Protein AF-A0A453B9U4-F1 (afdb_monomer_lite)

InterPro domains:
  IPR023222 PsbQ-like domain superfamily [G3DSA:1.20.120.290] (1-77)
  IPR044259 Peptidyl-prolyl cis-trans isomerase CYP37-like [PTHR47318] (1-199)

Foldseek 3Di:
DLVVLVVVLVCLVVCVVVLLVLFDPVCSVVLVVLSCCQPPNQLHSVVLNVCVVVVVVVSNVVSPVVSVVSVVVSVQRNDPFAPDDDDPVCPPAFWDRGKDKWKKKKAWPVQFFDADPVGDDTHRIDIDIDIQGRNQPGRVSRQVVVCLVVFQQAFWWWWDDPVDIDTDRPVPPDTDQAFDWGDDPPDRGTDGHHGDDDDPDDDDTPDTTMGIGTDD

Radius of gyration: 21.54 Å; chains: 1; bounding box: 46×43×53 Å

Secondary structure (DSSP, 8-state):
-HHHHHHHHHHHHHTHHHHHHTS-GGGHHHHHHHHHHHHHSTTSHHHHHHHHHHT-HHHHHHHHHHHHHHHHHHHHHH--S-SSPPPGGGTTS---SSEEEEEEEEEETTSPPB--TT----BSEEEEEEEEETTT-HHHHHHHHHHHHTTSSTTPEEEEETTEEEEE-TT--------EEE--TT-SS-EEESPP---------B---EEEEE--

pLDDT: mean 85.19, std 15.73, range [31.95, 97.69]

Organism: Aegilops tauschii subsp. strangulata (NCBI:txid200361)

Structure (mmCIF, N/CA/C/O backbone):
data_AF-A0A453B9U4-F1
#
_entry.id   AF-A0A453B9U4-F1
#
loop_
_atom_site.group_PDB
_atom_site.id
_atom_site.type_symbol
_atom_site.label_atom_id
_atom_site.label_alt_id
_atom_site.label_comp_id
_atom_site.label_asym_id
_atom_site.label_entity_id
_atom_site.label_seq_id
_atom_site.pdbx_PDB_ins_code
_atom_site.Cartn_x
_atom_site.Cartn_y
_atom_site.Cartn_z
_atom_site.occupancy
_atom_site.B_iso_or_equiv
_atom_site.auth_seq_id
_atom_site.auth_comp_id
_atom_site.auth_asym_id
_atom_site.auth_atom_id
_atom_site.pdbx_PDB_model_num
ATOM 1 N N . MET A 1 1 ? -18.626 12.838 15.899 1.00 87.12 1 MET A N 1
ATOM 2 C CA . MET A 1 1 ? -17.332 12.172 16.145 1.00 87.12 1 MET A CA 1
ATOM 3 C C . MET A 1 1 ? -17.344 11.244 17.355 1.00 87.12 1 MET A C 1
ATOM 5 O O . MET A 1 1 ? -17.165 10.059 17.143 1.00 87.12 1 MET A O 1
ATOM 9 N N . GLU A 1 2 ? -17.563 11.693 18.605 1.00 94.12 2 GLU A N 1
ATOM 10 C CA . GLU A 1 2 ? -17.512 10.766 19.767 1.00 94.12 2 GLU A CA 1
ATOM 11 C C . GLU A 1 2 ? -18.467 9.567 19.627 1.00 94.12 2 GLU A C 1
ATOM 13 O O . GLU A 1 2 ? -18.077 8.426 19.866 1.00 94.12 2 GLU A O 1
ATOM 18 N N . GLY A 1 3 ? -19.710 9.825 19.203 1.00 97.00 3 GLY A N 1
ATOM 19 C CA . GLY A 1 3 ? -20.693 8.772 18.933 1.00 97.00 3 GLY A CA 1
ATOM 20 C C . GLY A 1 3 ? -20.244 7.806 17.834 1.00 97.00 3 GLY A C 1
ATOM 21 O O . GLY A 1 3 ? -20.424 6.600 17.979 1.00 97.00 3 GLY A O 1
ATOM 22 N N . ASP A 1 4 ? -19.595 8.318 16.787 1.00 96.31 4 ASP A N 1
ATOM 23 C CA . ASP A 1 4 ? -19.094 7.518 15.664 1.00 96.31 4 ASP A CA 1
ATOM 24 C C . ASP A 1 4 ? -17.964 6.587 16.113 1.00 96.31 4 ASP A C 1
ATOM 26 O O . ASP A 1 4 ? -17.988 5.400 15.804 1.00 96.31 4 ASP A O 1
ATOM 30 N N . VAL A 1 5 ? -17.024 7.091 16.921 1.00 96.19 5 VAL A N 1
ATOM 31 C CA . VAL A 1 5 ? -15.918 6.286 17.465 1.00 96.19 5 VAL A CA 1
ATOM 32 C C . VAL A 1 5 ? -16.439 5.210 18.421 1.00 96.19 5 VAL A C 1
ATOM 34 O O . VAL A 1 5 ? -16.002 4.064 18.346 1.00 96.19 5 VAL A O 1
ATOM 37 N N . LYS A 1 6 ? -17.416 5.530 19.285 1.00 97.19 6 LYS A N 1
ATOM 38 C CA . LYS A 1 6 ? -18.058 4.525 20.156 1.00 97.19 6 LYS A CA 1
ATOM 39 C C . LYS A 1 6 ? -18.745 3.431 19.344 1.00 97.19 6 LYS A C 1
ATOM 41 O O . LYS A 1 6 ? -18.593 2.255 19.662 1.00 97.19 6 LYS A O 1
ATOM 46 N N . LYS A 1 7 ? -19.463 3.815 18.287 1.00 97.69 7 LYS A N 1
ATOM 47 C CA . LYS A 1 7 ? -20.131 2.874 17.387 1.00 97.69 7 LYS A CA 1
ATOM 48 C C . LYS A 1 7 ? -19.123 1.996 16.644 1.00 97.69 7 LYS A C 1
ATOM 50 O O . LYS A 1 7 ? -19.310 0.786 16.597 1.00 97.69 7 LYS A O 1
ATOM 55 N N . ALA A 1 8 ? -18.046 2.576 16.115 1.00 95.88 8 ALA A N 1
ATOM 56 C CA . ALA A 1 8 ? -16.973 1.829 15.461 1.00 95.88 8 ALA A CA 1
ATOM 57 C C . ALA A 1 8 ? -16.324 0.816 16.417 1.00 95.88 8 ALA A C 1
ATOM 59 O O . ALA A 1 8 ? -16.140 -0.341 16.054 1.00 95.88 8 ALA A O 1
ATOM 60 N N . MET A 1 9 ? -16.053 1.222 17.662 1.00 95.38 9 MET A N 1
ATOM 61 C CA . MET A 1 9 ? -15.467 0.352 18.685 1.00 95.38 9 MET A CA 1
ATOM 62 C C . MET A 1 9 ? -16.399 -0.803 19.068 1.00 95.38 9 MET A C 1
ATOM 64 O O . MET A 1 9 ? -15.941 -1.936 19.214 1.00 95.38 9 MET A O 1
ATOM 68 N N . GLN A 1 10 ? -17.702 -0.537 19.189 1.00 96.75 10 GLN A N 1
ATOM 69 C CA . GLN A 1 10 ? -18.709 -1.574 19.409 1.00 96.75 10 GLN A CA 1
ATOM 70 C C . GLN A 1 10 ? -18.733 -2.577 18.247 1.00 96.75 10 GLN A C 1
ATOM 72 O O . GLN A 1 10 ? -18.584 -3.771 18.484 1.00 96.75 10 GLN A O 1
ATOM 77 N N . ILE A 1 11 ? -18.837 -2.095 17.001 1.00 96.12 11 ILE A N 1
ATOM 78 C CA . ILE A 1 11 ? -18.856 -2.950 15.803 1.00 96.12 11 ILE A CA 1
ATOM 79 C C . ILE A 1 11 ? -17.592 -3.811 15.732 1.00 96.12 11 ILE A C 1
ATOM 81 O O . ILE A 1 11 ? -17.698 -5.020 15.543 1.00 96.12 11 ILE A O 1
ATOM 85 N N . ALA A 1 12 ? -16.411 -3.213 15.915 1.00 93.44 12 ALA A N 1
ATOM 86 C CA . ALA A 1 12 ? -15.144 -3.939 15.880 1.00 93.44 12 ALA A CA 1
ATOM 87 C C . ALA A 1 12 ? -15.100 -5.044 16.948 1.00 93.44 12 ALA A C 1
ATOM 89 O O . ALA A 1 12 ? -14.728 -6.175 16.647 1.00 93.44 12 ALA A O 1
ATOM 90 N N . THR A 1 13 ? -15.561 -4.745 18.167 1.00 93.94 13 THR A N 1
ATOM 91 C CA . THR A 1 13 ? -15.591 -5.710 19.278 1.00 93.94 13 THR A CA 1
ATOM 92 C C . THR A 1 13 ? -16.553 -6.867 19.014 1.00 93.94 13 THR A C 1
ATOM 94 O O . THR A 1 13 ? -16.189 -8.023 19.217 1.00 93.94 13 THR A O 1
AT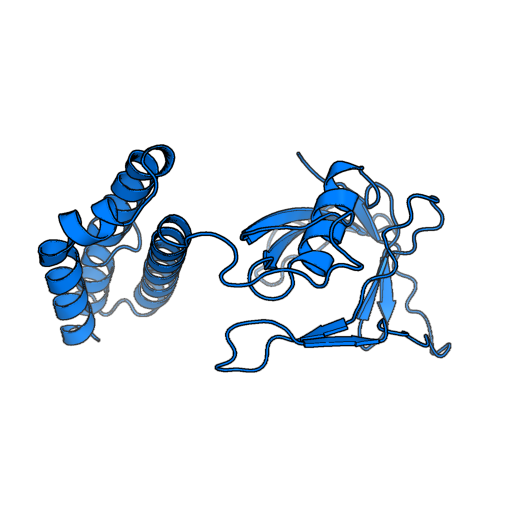OM 97 N N . GLU A 1 14 ? -17.764 -6.573 18.539 1.00 96.00 14 GLU A N 1
ATOM 98 C CA . GLU A 1 14 ? -18.802 -7.577 18.266 1.00 96.00 14 GLU A CA 1
ATOM 99 C C . GLU A 1 14 ? -18.458 -8.477 17.069 1.00 96.00 14 GLU A C 1
ATOM 101 O O . GLU A 1 14 ? -18.892 -9.624 17.024 1.00 96.00 14 GLU A O 1
ATOM 106 N N . ASN A 1 15 ? -17.667 -7.984 16.109 1.00 94.00 15 ASN A N 1
ATOM 107 C CA . ASN A 1 15 ? -17.396 -8.679 14.845 1.00 94.00 15 ASN A CA 1
ATOM 108 C C . ASN A 1 15 ? -15.970 -9.236 14.726 1.00 94.00 15 ASN A C 1
ATOM 110 O O . ASN A 1 15 ? -15.599 -9.706 13.650 1.00 94.00 15 ASN A O 1
ATOM 114 N N . LYS A 1 16 ? -15.175 -9.232 15.805 1.00 92.88 16 LYS A N 1
ATOM 115 C CA . LYS A 1 16 ? -13.774 -9.692 15.797 1.00 92.88 16 LYS A CA 1
ATOM 116 C C . LYS A 1 16 ? -13.591 -11.037 15.096 1.00 92.88 16 LYS A C 1
ATOM 118 O O . LYS A 1 16 ? -12.738 -11.182 14.224 1.00 92.88 16 LYS A O 1
ATOM 123 N N . GLU A 1 17 ? -14.387 -12.026 15.489 1.00 92.88 17 GLU A N 1
ATOM 124 C CA . GLU A 1 17 ? -14.275 -13.390 14.971 1.00 92.88 17 GLU A CA 1
ATOM 125 C C . GLU A 1 17 ? -14.591 -13.448 13.474 1.00 92.88 17 GLU A C 1
ATOM 127 O O . GLU A 1 17 ? -13.852 -14.079 12.723 1.00 92.88 17 GLU A O 1
ATOM 132 N N . ALA A 1 18 ? -15.630 -12.737 13.026 1.00 91.94 18 ALA A N 1
ATOM 133 C CA . ALA A 1 18 ? -16.010 -12.668 11.618 1.00 91.94 18 ALA A CA 1
ATOM 134 C C . ALA A 1 18 ? -14.930 -11.980 10.764 1.00 91.94 18 ALA A C 1
ATOM 136 O O . ALA A 1 18 ? -14.581 -12.487 9.697 1.00 91.94 18 ALA A O 1
ATOM 137 N N . MET A 1 19 ? -14.353 -10.877 11.257 1.00 89.62 19 MET A N 1
ATOM 138 C CA . MET A 1 19 ? -13.263 -10.168 10.578 1.00 89.62 19 MET A CA 1
ATOM 139 C C . MET A 1 19 ? -12.049 -11.083 10.380 1.00 89.62 19 MET A C 1
ATOM 141 O O . MET A 1 19 ? -11.562 -11.229 9.262 1.00 89.62 19 MET A O 1
ATOM 145 N N . LEU A 1 20 ? -11.601 -11.768 11.437 1.00 91.81 20 LEU A N 1
ATOM 146 C CA . LEU A 1 20 ? -10.439 -12.662 11.367 1.00 91.81 20 LEU A CA 1
ATOM 147 C C . LEU A 1 20 ? -10.726 -13.957 10.591 1.00 91.81 20 LEU A C 1
ATOM 149 O O . LEU A 1 20 ? -9.819 -14.534 9.992 1.00 91.81 20 LEU A O 1
ATOM 153 N N . ALA A 1 21 ? -11.973 -14.438 10.583 1.00 92.00 21 ALA A N 1
ATOM 154 C CA . ALA A 1 21 ? -12.357 -15.646 9.854 1.00 92.00 21 ALA A CA 1
ATOM 155 C C . ALA A 1 21 ? -12.300 -15.471 8.331 1.00 92.00 21 ALA A C 1
ATOM 157 O O . ALA A 1 21 ? -12.049 -16.451 7.632 1.00 92.00 21 ALA A O 1
ATOM 158 N N . SER A 1 22 ? -12.507 -14.250 7.835 1.00 89.12 22 SER A N 1
ATOM 159 C CA . SER A 1 22 ? -12.466 -13.935 6.402 1.00 89.12 22 SER A CA 1
ATOM 160 C C . SER A 1 22 ? -11.047 -13.843 5.817 1.00 89.12 22 SER A C 1
ATOM 162 O O . SER A 1 22 ? -10.888 -13.831 4.599 1.00 89.12 22 SER A O 1
ATOM 164 N N . MET A 1 23 ? -10.014 -13.826 6.667 1.00 92.19 23 MET A N 1
ATOM 165 C CA . MET A 1 23 ? -8.612 -13.763 6.248 1.00 92.19 23 MET A CA 1
ATOM 166 C C . MET A 1 23 ? -8.038 -15.162 5.943 1.00 92.19 23 MET A C 1
ATOM 168 O O . MET A 1 23 ? -8.369 -16.129 6.647 1.00 92.19 23 MET A O 1
ATOM 172 N N . PRO A 1 24 ? -7.115 -15.284 4.965 1.00 90.25 24 PRO A N 1
ATOM 173 C CA . PRO A 1 24 ? -6.293 -16.480 4.774 1.00 90.25 24 PRO A CA 1
ATOM 174 C C . PRO A 1 24 ? -5.570 -16.890 6.061 1.00 90.25 24 PRO A C 1
ATOM 176 O O . PRO A 1 24 ? -5.192 -16.035 6.864 1.00 90.25 24 PRO A O 1
ATOM 179 N N . ALA A 1 25 ? -5.370 -18.195 6.267 1.00 91.19 25 ALA A N 1
ATOM 180 C CA . ALA A 1 25 ? -4.835 -18.737 7.519 1.00 91.19 25 ALA A CA 1
ATOM 181 C C . ALA A 1 25 ? -3.468 -18.138 7.885 1.00 91.19 25 ALA A C 1
ATOM 183 O O . ALA A 1 25 ? -3.216 -17.846 9.052 1.00 91.19 25 ALA A O 1
ATOM 184 N N . GLU A 1 26 ? -2.636 -17.888 6.878 1.00 91.38 26 GLU A N 1
ATOM 185 C CA . GLU A 1 26 ? -1.285 -17.345 7.001 1.00 91.38 26 GLU A CA 1
ATOM 186 C C . GLU A 1 26 ? -1.280 -15.870 7.437 1.00 91.38 26 GLU A C 1
ATOM 188 O O . GLU A 1 26 ? -0.275 -15.382 7.945 1.00 91.38 26 GLU A O 1
ATOM 193 N N . LEU A 1 27 ? -2.397 -15.153 7.260 1.00 91.62 27 LEU A N 1
ATOM 194 C CA . LEU A 1 27 ? -2.525 -13.726 7.577 1.00 91.62 27 LEU A CA 1
ATOM 195 C C . LEU A 1 27 ? -3.265 -13.456 8.894 1.00 91.62 27 LEU A C 1
ATOM 197 O O . LEU A 1 27 ? -3.288 -12.315 9.356 1.00 91.62 27 LEU A O 1
ATOM 201 N N . LYS A 1 28 ? -3.851 -14.481 9.529 1.00 92.31 28 LYS A N 1
ATOM 202 C CA . LYS A 1 28 ? -4.670 -14.318 10.747 1.00 92.31 28 LYS A CA 1
ATOM 203 C C . LYS A 1 28 ? -3.895 -13.778 11.946 1.00 92.31 28 LYS A C 1
ATOM 205 O O . LYS A 1 28 ? -4.470 -13.046 12.753 1.00 92.31 28 LYS A O 1
ATOM 210 N N . GLU A 1 29 ? -2.617 -14.130 12.073 1.00 95.12 29 GLU A N 1
ATOM 211 C CA . GLU A 1 29 ? -1.755 -13.623 13.147 1.00 95.12 29 GLU A CA 1
ATOM 212 C C . GLU A 1 29 ? -1.558 -12.111 13.003 1.00 95.12 29 GLU A C 1
ATOM 214 O O . GLU A 1 29 ? -1.986 -11.355 13.876 1.00 95.12 29 GLU A O 1
ATOM 219 N N . LYS A 1 30 ? -1.074 -11.659 11.838 1.00 94.62 30 LYS A N 1
ATOM 220 C CA . LYS A 1 30 ? -0.946 -10.230 11.515 1.00 94.62 30 LYS A CA 1
ATOM 221 C C . LYS A 1 30 ? -2.282 -9.484 11.645 1.00 94.62 30 LYS A C 1
ATOM 223 O O . LYS A 1 30 ? -2.335 -8.382 12.184 1.00 94.62 30 LYS A O 1
ATOM 228 N N . GLY A 1 31 ? -3.383 -10.087 11.193 1.00 95.06 31 GLY A N 1
ATOM 229 C CA . GLY A 1 31 ? -4.722 -9.515 11.349 1.00 95.06 31 GLY A CA 1
ATOM 230 C C . GLY A 1 31 ? -5.132 -9.330 12.810 1.00 95.06 31 GLY A C 1
ATOM 231 O O . GLY A 1 31 ? -5.758 -8.330 13.156 1.00 95.06 31 GLY A O 1
ATOM 232 N N . SER A 1 32 ? -4.734 -10.248 13.691 1.00 95.94 32 SER A N 1
ATOM 233 C CA . SER A 1 32 ? -4.991 -10.137 15.130 1.00 95.94 32 SER A CA 1
ATOM 234 C C . SER A 1 32 ? -4.183 -9.004 15.769 1.00 95.94 32 SER A C 1
ATOM 236 O O . SER A 1 32 ? -4.717 -8.275 16.606 1.00 95.94 32 SER A O 1
ATOM 238 N N . GLU A 1 33 ? -2.931 -8.809 15.351 1.00 96.25 33 GLU A N 1
ATOM 239 C CA . GLU A 1 33 ? -2.079 -7.698 15.803 1.00 96.25 33 GLU A CA 1
ATOM 240 C C . GLU A 1 33 ? -2.630 -6.335 15.368 1.00 96.25 33 GLU A C 1
ATOM 242 O O . GLU A 1 33 ? -2.744 -5.412 16.183 1.00 96.25 33 GLU A O 1
ATOM 247 N N . LEU A 1 34 ? -3.036 -6.211 14.100 1.00 96.00 34 LEU A N 1
ATOM 248 C CA . LEU A 1 34 ? -3.668 -4.997 13.582 1.00 96.00 34 LEU A CA 1
ATOM 249 C C . LEU A 1 34 ? -5.007 -4.722 14.270 1.00 96.00 34 LEU A C 1
ATOM 251 O O . LEU A 1 34 ? -5.308 -3.576 14.588 1.00 96.00 34 LEU A O 1
ATOM 255 N N . TYR A 1 35 ? -5.791 -5.758 14.575 1.00 96.50 35 TYR A N 1
ATOM 256 C CA . TYR A 1 35 ? -7.034 -5.612 15.332 1.00 96.50 35 TYR A CA 1
ATOM 257 C C . TYR A 1 35 ? -6.786 -5.044 16.739 1.00 96.50 35 TYR A C 1
ATOM 259 O O . TYR A 1 35 ? -7.481 -4.123 17.171 1.00 96.50 35 TYR A O 1
ATOM 267 N N . ILE A 1 36 ? -5.779 -5.561 17.453 1.00 95.75 36 ILE A N 1
ATOM 268 C CA . ILE A 1 36 ? -5.387 -5.029 18.768 1.00 95.75 36 ILE A CA 1
ATOM 269 C C . ILE A 1 36 ? -4.921 -3.576 18.625 1.00 95.75 36 ILE A C 1
ATOM 271 O O . ILE A 1 36 ? -5.343 -2.713 19.394 1.00 95.75 36 ILE A O 1
ATOM 275 N N . THR A 1 37 ? -4.122 -3.280 17.598 1.00 96.31 37 THR A N 1
ATOM 276 C CA . THR A 1 37 ? -3.658 -1.920 17.293 1.00 96.31 37 THR A CA 1
ATOM 277 C C . THR A 1 37 ? -4.822 -0.963 17.022 1.00 96.31 37 THR A C 1
ATOM 279 O O . THR A 1 37 ? -4.836 0.145 17.559 1.00 96.31 37 THR A O 1
ATOM 282 N N . LEU A 1 38 ? -5.843 -1.394 16.276 1.00 96.69 38 LEU A N 1
ATOM 283 C CA . LEU A 1 38 ? -7.037 -0.596 15.999 1.00 96.69 38 LEU A CA 1
ATOM 284 C C . LEU A 1 38 ? -7.793 -0.242 17.282 1.00 96.69 38 LEU A C 1
ATOM 286 O O . LEU A 1 38 ? -8.274 0.879 17.418 1.00 96.69 38 LEU A O 1
ATOM 290 N N . LEU A 1 39 ? -7.918 -1.172 18.229 1.00 95.38 39 LEU A N 1
ATOM 291 C CA . LEU A 1 39 ? -8.649 -0.911 19.468 1.00 95.38 39 LEU A CA 1
ATOM 292 C C . LEU A 1 39 ? -7.825 -0.109 20.480 1.00 95.38 39 LEU A C 1
ATOM 294 O O . LEU A 1 39 ? -8.307 0.893 21.014 1.00 95.38 39 LEU A O 1
ATOM 298 N N . GLU A 1 40 ? -6.597 -0.550 20.736 1.00 93.69 40 GLU A N 1
ATOM 299 C CA . GLU A 1 40 ? -5.802 -0.183 21.917 1.00 93.69 40 GLU A CA 1
ATOM 300 C C . GLU A 1 40 ? -4.491 0.535 21.565 1.00 93.69 40 GLU A C 1
ATOM 302 O O . GLU A 1 40 ? -3.847 1.128 22.433 1.00 93.69 40 GLU A O 1
ATOM 307 N N . GLY A 1 41 ? -4.085 0.507 20.294 1.00 89.62 41 GLY A N 1
ATOM 308 C CA . GLY A 1 41 ? -2.833 1.089 19.830 1.00 89.62 41 GLY A CA 1
ATOM 309 C C . GLY A 1 41 ? -2.768 2.610 19.972 1.00 89.62 41 GLY A C 1
ATOM 310 O O . GLY A 1 41 ? -3.767 3.323 20.149 1.00 89.62 41 GLY A O 1
ATOM 311 N N . LYS A 1 42 ? -1.547 3.141 19.844 1.00 83.69 42 LYS A N 1
ATOM 312 C CA . LYS A 1 42 ? -1.335 4.584 19.685 1.00 83.69 42 LYS A CA 1
ATOM 313 C C . LYS A 1 42 ? -1.942 5.000 18.350 1.00 83.69 42 LYS A C 1
ATOM 315 O O . LYS A 1 42 ? -1.433 4.616 17.310 1.00 83.69 42 LYS A O 1
ATOM 320 N N . GLY A 1 43 ? -3.024 5.768 18.410 1.00 85.00 43 GLY A N 1
ATOM 321 C CA . GLY A 1 43 ? -3.822 6.096 17.231 1.00 85.00 43 GLY A CA 1
ATOM 322 C C . GLY A 1 43 ? -5.053 5.212 17.036 1.00 85.00 43 GLY A C 1
ATOM 323 O O . GLY A 1 43 ? -5.814 5.482 16.125 1.00 85.00 43 GLY A O 1
ATOM 324 N N . GLY A 1 44 ? -5.301 4.220 17.897 1.00 93.12 44 GLY A N 1
ATOM 325 C CA . GLY A 1 44 ? -6.514 3.397 17.874 1.00 93.12 44 GLY A CA 1
ATOM 326 C C . GLY A 1 44 ? -7.763 4.092 18.442 1.00 93.12 44 GLY A C 1
ATOM 327 O O . GLY A 1 44 ? -7.714 5.210 18.969 1.00 93.12 44 GLY A O 1
ATOM 328 N N . LEU A 1 45 ? -8.900 3.397 18.394 1.00 96.38 45 LEU A N 1
ATOM 329 C CA . LEU A 1 45 ? -10.225 3.905 18.764 1.00 96.38 45 LEU A CA 1
ATOM 330 C C . LEU A 1 45 ? -10.311 4.370 20.228 1.00 96.38 45 LEU A C 1
ATOM 332 O O . LEU A 1 45 ? -10.937 5.394 20.513 1.00 96.38 45 LEU A O 1
ATOM 336 N N . GLN A 1 46 ? -9.650 3.686 21.169 1.00 95.56 46 GLN A N 1
ATOM 337 C CA . GLN A 1 46 ? -9.590 4.146 22.564 1.00 95.56 46 GLN A CA 1
ATOM 338 C C . GLN A 1 46 ? -8.819 5.467 22.705 1.00 95.56 46 GLN A C 1
ATOM 340 O O . GLN A 1 46 ? -9.240 6.361 23.446 1.00 95.56 46 GLN A O 1
ATOM 345 N N . THR A 1 47 ? -7.719 5.618 21.961 1.00 95.56 47 THR A N 1
ATOM 346 C CA . THR A 1 47 ? -6.921 6.851 21.925 1.00 95.56 47 THR A CA 1
ATOM 347 C C . THR A 1 47 ? -7.736 8.008 21.339 1.00 95.56 47 THR A C 1
ATOM 349 O O . THR A 1 47 ? -7.727 9.105 21.900 1.00 95.56 47 THR A O 1
ATOM 352 N N . LEU A 1 48 ? -8.519 7.759 20.282 1.00 95.94 48 LEU A N 1
ATOM 353 C CA . LEU A 1 48 ? -9.456 8.740 19.725 1.00 95.94 48 LEU A CA 1
ATOM 354 C C . LEU A 1 48 ? -10.466 9.229 20.767 1.00 95.94 48 LEU A C 1
ATOM 356 O O . LEU A 1 48 ? -10.637 10.435 20.940 1.00 95.94 48 LEU A O 1
ATOM 360 N N . LEU A 1 49 ? -11.104 8.316 21.511 1.00 95.94 49 LEU A N 1
ATOM 361 C CA . LEU A 1 49 ? -12.050 8.696 22.568 1.00 95.94 49 LEU A CA 1
ATOM 362 C C . LEU A 1 49 ? -11.398 9.555 23.651 1.00 95.94 49 LEU A C 1
ATOM 364 O O . LEU A 1 49 ? -12.038 10.471 24.169 1.00 95.94 49 LEU A O 1
ATOM 368 N N . LYS A 1 50 ? -10.139 9.271 23.994 1.00 95.62 50 LYS A N 1
ATOM 369 C CA . LYS A 1 50 ? -9.375 10.082 24.941 1.00 95.62 50 LYS A CA 1
ATOM 370 C C . LYS A 1 50 ? -9.156 11.499 24.404 1.00 95.62 50 LYS A C 1
ATOM 372 O O . LYS A 1 50 ? -9.546 12.449 25.074 1.00 95.62 50 LYS A O 1
ATOM 377 N N . TYR A 1 51 ? -8.624 11.655 23.191 1.00 96.19 51 TYR A N 1
ATOM 378 C CA . TYR A 1 51 ? -8.360 12.984 22.622 1.00 96.19 51 TYR A CA 1
ATOM 379 C C . TYR A 1 51 ? -9.627 13.809 22.381 1.00 96.19 51 TYR A C 1
ATOM 381 O O . TYR A 1 51 ? -9.598 15.025 22.554 1.00 96.19 51 TYR A O 1
ATOM 389 N N . ILE A 1 52 ? -10.759 13.166 22.079 1.00 95.50 52 ILE A N 1
ATOM 390 C CA . ILE A 1 52 ? -12.059 13.848 22.003 1.00 95.50 52 ILE A CA 1
ATOM 391 C C . ILE A 1 52 ? -12.458 14.428 23.367 1.00 95.50 52 ILE A C 1
ATOM 393 O O . ILE A 1 52 ? -12.877 15.584 23.441 1.00 95.50 52 ILE A O 1
ATOM 397 N N . LYS A 1 53 ? -12.315 13.653 24.450 1.00 95.56 53 LYS A N 1
ATOM 398 C CA . LYS A 1 53 ? -12.619 14.118 25.816 1.00 95.56 53 LYS A CA 1
ATOM 399 C C . LYS A 1 53 ? -11.685 15.243 26.254 1.00 95.56 53 LYS A C 1
ATOM 401 O O . LYS A 1 53 ? -12.146 16.217 26.845 1.00 95.56 53 LYS A O 1
ATOM 406 N N . ASP A 1 54 ? -10.406 15.119 25.911 1.00 96.31 54 ASP A N 1
ATOM 407 C CA . ASP A 1 54 ? -9.361 16.093 26.234 1.00 96.31 54 ASP A CA 1
ATOM 408 C C . ASP A 1 54 ? -9.421 17.347 25.332 1.00 96.31 54 ASP A C 1
ATOM 410 O O . ASP A 1 54 ? -8.757 18.340 25.622 1.00 96.31 54 ASP A O 1
ATOM 414 N N . LYS A 1 55 ? -10.241 17.330 24.266 1.00 95.19 55 LYS A N 1
ATOM 415 C CA . LYS A 1 55 ? -10.363 18.384 23.238 1.00 95.19 55 LYS A CA 1
ATOM 416 C C . LYS A 1 55 ? -9.037 18.705 22.526 1.00 95.19 55 LYS A C 1
ATOM 418 O O . LYS A 1 55 ? -8.804 19.843 22.119 1.00 95.19 55 LYS A O 1
ATOM 423 N N . ASP A 1 56 ? -8.184 17.697 22.357 1.00 95.19 56 ASP A N 1
ATOM 424 C CA . ASP A 1 56 ? -6.877 17.793 21.692 1.00 95.19 56 ASP A CA 1
ATOM 425 C C . ASP A 1 56 ? -7.030 17.518 20.184 1.00 95.19 56 ASP A C 1
ATOM 427 O O . ASP A 1 56 ? -6.865 16.389 19.719 1.00 95.19 56 ASP A O 1
ATOM 431 N N . ASN A 1 57 ? -7.421 18.545 19.418 1.00 91.62 57 ASN A N 1
ATOM 432 C CA . ASN A 1 57 ? -7.736 18.411 17.987 1.00 91.62 57 ASN A CA 1
ATOM 433 C C . ASN A 1 57 ? -6.530 17.994 17.129 1.00 91.62 57 ASN A C 1
ATOM 435 O O . ASN A 1 57 ? -6.698 17.241 16.167 1.00 91.62 57 ASN A O 1
ATOM 439 N N . ASP A 1 58 ? -5.327 18.453 17.479 1.00 91.94 58 ASP A N 1
ATOM 440 C CA . ASP A 1 58 ? -4.115 18.168 16.708 1.00 91.94 58 ASP A CA 1
ATOM 441 C C . ASP A 1 58 ? -3.776 16.679 16.791 1.00 91.94 58 ASP A C 1
ATOM 443 O O . ASP A 1 58 ? -3.595 16.007 15.772 1.00 91.94 58 ASP A O 1
ATOM 447 N N . ARG A 1 59 ? -3.777 16.119 18.008 1.00 93.75 59 ARG A N 1
ATOM 448 C CA . ARG A 1 59 ? -3.545 14.682 18.187 1.00 93.75 59 ARG A CA 1
ATOM 449 C C . ARG A 1 59 ? -4.719 13.831 17.725 1.00 93.75 59 ARG A C 1
ATOM 451 O O . ARG A 1 59 ? -4.500 12.712 17.265 1.00 93.75 59 ARG A O 1
ATOM 458 N N . LEU A 1 60 ? -5.944 14.348 17.816 1.00 94.38 60 LEU A N 1
ATOM 459 C CA . LEU A 1 60 ? -7.139 13.675 17.311 1.00 94.38 60 LEU A CA 1
ATOM 460 C C . LEU A 1 60 ? -7.048 13.414 15.804 1.00 94.38 60 LEU A C 1
ATOM 462 O O . LEU A 1 60 ? -7.349 12.306 15.369 1.00 94.38 60 LEU A O 1
ATOM 466 N N . SER A 1 61 ? -6.603 14.403 15.023 1.00 92.75 61 SER A N 1
ATOM 467 C CA . SER A 1 61 ? -6.441 14.268 13.569 1.00 92.75 61 SER A CA 1
ATOM 468 C C . SER A 1 61 ? -5.414 13.190 13.205 1.00 92.75 61 SER A C 1
ATOM 470 O O . SER A 1 61 ? -5.693 12.300 12.402 1.00 92.75 61 SER A O 1
ATOM 472 N N . VAL A 1 62 ? -4.254 13.206 13.872 1.00 93.19 62 VAL A N 1
ATOM 473 C CA . VAL A 1 62 ? -3.188 12.211 13.663 1.00 93.19 62 VAL A CA 1
ATOM 474 C C . VAL A 1 62 ? -3.652 10.804 14.045 1.00 93.19 62 VAL A C 1
ATOM 476 O O . VAL A 1 62 ? -3.432 9.850 13.302 1.00 93.19 62 VAL A O 1
ATOM 479 N N . ALA A 1 63 ? -4.330 10.665 15.186 1.00 94.31 63 ALA A N 1
ATOM 480 C CA . ALA A 1 63 ? -4.886 9.386 15.610 1.00 94.31 63 ALA A CA 1
ATOM 481 C C . ALA A 1 63 ? -5.968 8.883 14.642 1.00 94.31 63 ALA A C 1
ATOM 483 O O . ALA A 1 63 ? -6.039 7.689 14.379 1.00 94.31 63 ALA A O 1
ATOM 484 N N . LEU A 1 64 ? -6.789 9.774 14.076 1.00 95.44 64 LEU A N 1
ATOM 485 C CA . LEU A 1 64 ? -7.839 9.376 13.139 1.00 95.44 64 LEU A CA 1
ATOM 486 C C . LEU A 1 64 ? -7.232 8.791 11.868 1.00 95.44 64 LEU A C 1
ATOM 488 O O . LEU A 1 64 ? -7.660 7.722 11.442 1.00 95.44 64 LEU A O 1
ATOM 492 N N . ALA A 1 65 ? -6.223 9.460 11.306 1.00 93.81 65 ALA A N 1
ATOM 493 C CA . ALA A 1 65 ? -5.487 8.951 10.154 1.00 93.81 65 ALA A CA 1
ATOM 494 C C . ALA A 1 65 ? -4.897 7.561 10.447 1.00 93.81 65 ALA A C 1
ATOM 496 O O . ALA A 1 65 ? -5.172 6.616 9.719 1.00 93.81 65 ALA A O 1
ATOM 497 N N . SER A 1 66 ? -4.218 7.398 11.587 1.00 93.75 66 SER A N 1
ATOM 498 C CA . SER A 1 66 ? -3.624 6.114 11.985 1.00 93.75 66 SER A CA 1
ATOM 499 C C . SER A 1 66 ? -4.652 4.984 12.181 1.00 93.75 66 SER A C 1
ATOM 501 O O . SER A 1 66 ? -4.404 3.848 11.770 1.00 93.75 66 SER A O 1
ATOM 503 N N . SER A 1 67 ? -5.821 5.273 12.767 1.00 95.31 67 SER A N 1
ATOM 504 C CA . SER A 1 67 ? -6.928 4.307 12.853 1.00 95.31 67 SER A CA 1
ATOM 505 C C . SER A 1 67 ? -7.418 3.885 11.467 1.00 95.31 67 SER A C 1
ATOM 507 O O . SER A 1 67 ? -7.658 2.701 11.238 1.00 95.31 67 SER A O 1
ATOM 509 N N . LEU A 1 68 ? -7.577 4.841 10.546 1.00 95.44 68 LEU A N 1
ATOM 510 C CA . LEU A 1 68 ? -8.026 4.573 9.179 1.00 95.44 68 LEU A CA 1
ATOM 511 C C . LEU A 1 68 ? -6.996 3.766 8.382 1.00 95.44 68 LEU A C 1
ATOM 513 O O . LEU A 1 68 ? -7.389 2.842 7.676 1.00 95.44 68 LEU A O 1
ATOM 517 N N . ASP A 1 69 ? -5.705 4.042 8.555 1.00 92.31 69 ASP A N 1
ATOM 518 C CA . ASP A 1 69 ? -4.627 3.254 7.949 1.00 92.31 69 ASP A CA 1
ATOM 519 C C . ASP A 1 69 ? -4.654 1.805 8.459 1.00 92.31 69 ASP A C 1
ATOM 521 O O . ASP A 1 69 ? -4.615 0.861 7.671 1.00 92.31 69 ASP A O 1
ATOM 525 N N . THR A 1 70 ? -4.841 1.613 9.771 1.00 94.88 70 THR A N 1
ATOM 526 C CA . THR A 1 70 ? -4.969 0.272 10.370 1.00 94.88 70 THR A CA 1
ATOM 527 C C . THR A 1 70 ? -6.188 -0.479 9.819 1.00 94.88 70 THR A C 1
ATOM 529 O O . THR A 1 70 ? -6.114 -1.680 9.556 1.00 94.88 70 THR A O 1
ATOM 532 N N . ILE A 1 71 ? -7.316 0.215 9.614 1.00 94.62 71 ILE A N 1
ATOM 533 C CA . ILE A 1 71 ? -8.510 -0.363 8.974 1.00 94.62 71 ILE A CA 1
ATOM 534 C C . ILE A 1 71 ? -8.200 -0.761 7.529 1.00 94.62 71 ILE A C 1
ATOM 536 O O . ILE A 1 71 ? -8.517 -1.882 7.141 1.00 94.62 71 ILE A O 1
ATOM 540 N N . ALA A 1 72 ? -7.545 0.105 6.756 1.00 91.12 72 ALA A N 1
ATOM 541 C CA . ALA A 1 72 ? -7.179 -0.189 5.374 1.00 91.12 72 ALA A CA 1
ATOM 542 C C . ALA A 1 72 ? -6.248 -1.412 5.270 1.00 91.12 72 ALA A C 1
ATOM 544 O O . ALA A 1 72 ? -6.391 -2.225 4.355 1.00 91.12 72 ALA A O 1
ATOM 545 N N . GLU A 1 73 ? -5.325 -1.590 6.220 1.00 90.69 73 GLU A N 1
ATOM 546 C CA . GLU A 1 73 ? -4.498 -2.796 6.304 1.00 90.69 73 GLU A CA 1
ATOM 547 C C . GLU A 1 73 ? -5.318 -4.045 6.652 1.00 90.69 73 GLU A C 1
ATOM 549 O O . GLU A 1 73 ? -5.142 -5.087 6.021 1.00 90.69 73 GLU A O 1
ATOM 554 N N . LEU A 1 74 ? -6.249 -3.957 7.607 1.00 93.12 74 LEU A N 1
ATOM 555 C CA . LEU A 1 74 ? -7.153 -5.064 7.940 1.00 93.12 74 LEU A CA 1
ATOM 556 C C . LEU A 1 74 ? -8.031 -5.469 6.751 1.00 93.12 74 LEU A C 1
ATOM 558 O O . LEU A 1 74 ? -8.239 -6.658 6.519 1.00 93.12 74 LEU A O 1
ATOM 562 N N . GLU A 1 75 ? -8.557 -4.506 5.997 1.00 90.38 75 GLU A N 1
ATOM 563 C CA . GLU A 1 75 ? -9.319 -4.754 4.768 1.00 90.38 75 GLU A CA 1
ATOM 564 C C . GLU A 1 75 ? -8.449 -5.435 3.709 1.00 90.38 75 GLU A C 1
ATOM 566 O O . GLU A 1 75 ? -8.886 -6.382 3.055 1.00 90.38 75 GLU A O 1
ATOM 571 N N . LEU A 1 76 ? -7.189 -5.014 3.587 1.00 88.06 76 LEU A N 1
ATOM 572 C CA . LEU A 1 76 ? -6.241 -5.612 2.657 1.00 88.06 76 LEU A CA 1
ATOM 573 C C . LEU A 1 76 ? -5.954 -7.088 2.976 1.00 88.06 76 LEU A C 1
ATOM 575 O O . LEU A 1 76 ? -5.845 -7.886 2.048 1.00 88.06 76 LEU A O 1
ATOM 579 N N . LEU A 1 77 ? -5.869 -7.470 4.256 1.00 90.75 77 LEU A N 1
ATOM 580 C CA . LEU A 1 77 ? -5.673 -8.875 4.652 1.00 90.75 77 LEU A CA 1
ATOM 581 C C . LEU A 1 77 ? -6.885 -9.771 4.349 1.00 90.75 77 LEU A C 1
ATOM 583 O O . LEU A 1 77 ? -6.736 -10.988 4.258 1.00 90.75 77 LEU A O 1
ATOM 587 N N . GLN A 1 78 ? -8.075 -9.185 4.210 1.00 89.19 78 GLN A N 1
ATOM 588 C CA . GLN A 1 78 ? -9.314 -9.894 3.865 1.00 89.19 78 GLN A CA 1
ATOM 589 C C . GLN A 1 78 ? -9.539 -9.960 2.348 1.00 89.19 78 GLN A C 1
ATOM 591 O O . GLN A 1 78 ? -10.397 -10.706 1.875 1.00 89.19 78 GLN A O 1
ATOM 596 N N . ALA A 1 79 ? -8.793 -9.171 1.571 1.00 85.31 79 ALA A N 1
ATOM 597 C CA . ALA A 1 79 ? -8.973 -9.099 0.134 1.00 85.31 79 ALA A CA 1
ATOM 598 C C . ALA A 1 79 ? -8.553 -10.427 -0.533 1.00 85.31 79 ALA A C 1
ATOM 600 O O . ALA A 1 79 ? -7.427 -10.889 -0.339 1.00 85.31 79 ALA A O 1
ATOM 601 N N . PRO A 1 80 ? -9.408 -11.035 -1.377 1.00 76.25 80 PRO A N 1
ATOM 602 C CA . PRO A 1 80 ? -9.153 -12.347 -1.981 1.00 76.25 80 PRO A CA 1
ATOM 603 C C . PRO A 1 80 ? -8.139 -12.314 -3.147 1.00 76.25 80 PRO A C 1
ATOM 605 O O . PRO A 1 80 ? -8.081 -13.252 -3.941 1.00 76.25 80 PRO A O 1
ATOM 608 N N . GLY A 1 81 ? -7.354 -11.240 -3.292 1.00 81.38 81 GLY A N 1
ATOM 609 C CA . GLY A 1 81 ? -6.579 -10.945 -4.499 1.00 81.38 81 GLY A CA 1
ATOM 610 C C . GLY A 1 81 ? -7.431 -10.278 -5.588 1.00 81.38 81 GLY A C 1
ATOM 611 O O . GLY A 1 81 ? -8.386 -9.561 -5.288 1.00 81.38 81 GLY A O 1
ATOM 612 N N . LEU A 1 82 ? -7.079 -10.470 -6.864 1.00 84.69 82 LEU A N 1
ATOM 613 C CA . LEU A 1 82 ? -7.836 -9.879 -7.977 1.00 84.69 82 LEU A CA 1
ATOM 614 C C . LEU A 1 82 ? -9.211 -10.541 -8.125 1.00 84.69 82 LEU A C 1
ATOM 616 O O . LEU A 1 82 ? -9.312 -11.760 -8.246 1.00 84.69 82 LEU A O 1
ATOM 620 N N . SER A 1 83 ? -10.264 -9.727 -8.204 1.00 85.19 83 SER A N 1
ATOM 621 C CA . SER A 1 83 ? -11.649 -10.171 -8.424 1.00 85.19 83 SER A CA 1
ATOM 622 C C . SER A 1 83 ? -11.993 -10.440 -9.895 1.00 85.19 83 SER A C 1
ATOM 624 O O . SER A 1 83 ? -13.152 -10.683 -10.221 1.00 85.19 83 SER A O 1
ATOM 626 N N . PHE A 1 84 ? -11.009 -10.366 -10.791 1.00 88.31 84 PHE A N 1
ATOM 627 C CA . PHE A 1 84 ? -11.179 -10.453 -12.239 1.00 88.31 84 PHE A CA 1
ATOM 628 C C . PHE A 1 84 ? -9.989 -11.163 -12.894 1.00 88.31 84 PHE A C 1
ATOM 630 O O . PHE A 1 84 ? -8.919 -11.317 -12.301 1.00 88.31 84 PHE A O 1
ATOM 637 N N . LEU A 1 85 ? -10.179 -11.601 -14.139 1.00 89.06 85 LEU A N 1
ATOM 638 C CA . LEU A 1 85 ? -9.132 -12.226 -14.943 1.00 89.06 85 LEU A CA 1
ATOM 639 C C . LEU A 1 85 ? -8.496 -11.201 -15.878 1.00 89.06 85 LEU A C 1
ATOM 641 O O . LEU A 1 85 ? -9.172 -10.344 -16.440 1.00 89.06 85 LEU A O 1
ATOM 645 N N . LEU A 1 86 ? -7.190 -11.330 -16.097 1.00 91.06 86 LEU A N 1
ATOM 646 C CA . LEU A 1 86 ? -6.492 -10.491 -17.065 1.00 91.06 86 LEU A CA 1
ATOM 647 C C . LEU A 1 86 ? -6.849 -10.894 -18.506 1.00 91.06 86 LEU A C 1
ATOM 649 O O . LEU A 1 86 ? -7.052 -12.083 -18.783 1.00 91.06 86 LEU A O 1
ATOM 653 N N . PRO A 1 87 ? -6.846 -9.942 -19.459 1.00 91.12 87 PRO A N 1
ATOM 654 C CA . PRO A 1 87 ? -6.949 -10.264 -20.874 1.00 91.12 87 PRO A CA 1
ATOM 655 C C . PRO A 1 87 ? -5.868 -11.265 -21.297 1.00 91.12 87 PRO A C 1
ATOM 657 O O . PRO A 1 87 ? -4.697 -11.115 -20.943 1.00 91.12 87 PRO A O 1
ATOM 660 N N . LYS A 1 88 ? -6.244 -12.259 -22.114 1.00 92.69 88 LYS A N 1
ATOM 661 C CA . LYS A 1 88 ? -5.364 -13.381 -22.508 1.00 92.69 88 LYS A CA 1
ATOM 662 C C . LYS A 1 88 ? -4.000 -12.944 -23.049 1.00 92.69 88 LYS A C 1
ATOM 664 O O . LYS A 1 88 ? -2.999 -13.604 -22.799 1.00 92.69 88 LYS A O 1
ATOM 669 N N . GLN A 1 89 ? -3.964 -11.830 -23.774 1.00 91.38 89 GLN A N 1
ATOM 670 C CA . GLN A 1 89 ? -2.746 -11.288 -24.379 1.00 91.38 89 GLN A CA 1
ATOM 671 C C . GLN A 1 89 ? -1.693 -10.799 -23.366 1.00 91.38 89 GLN A C 1
ATOM 673 O O . GLN A 1 89 ? -0.549 -10.591 -23.754 1.00 91.38 89 GLN A O 1
ATOM 678 N N . TYR A 1 90 ? -2.056 -10.632 -22.090 1.00 93.06 90 TYR A N 1
ATOM 679 C CA . TYR A 1 90 ? -1.165 -10.152 -21.027 1.00 93.06 90 TYR A CA 1
ATOM 680 C C . TYR A 1 90 ? -0.877 -11.205 -19.948 1.00 93.06 90 TYR A C 1
ATOM 682 O O . TYR A 1 90 ? -0.327 -10.870 -18.905 1.00 93.06 90 TYR A O 1
ATOM 690 N N . LEU A 1 91 ? -1.241 -12.475 -20.157 1.00 90.88 91 LEU A N 1
ATOM 691 C CA . LEU A 1 91 ? -1.069 -13.515 -19.130 1.00 90.88 91 LEU A CA 1
ATOM 692 C C . LEU A 1 91 ? 0.396 -13.740 -18.727 1.00 90.88 91 LEU A C 1
ATOM 694 O O . LEU A 1 91 ? 0.666 -14.028 -17.561 1.00 90.88 91 LEU A O 1
ATOM 698 N N . GLU A 1 92 ? 1.317 -13.547 -19.673 1.00 92.81 92 GLU A N 1
ATOM 699 C CA . GLU A 1 92 ? 2.767 -13.683 -19.475 1.00 92.81 92 GLU A CA 1
ATOM 700 C C . GLU A 1 92 ? 3.422 -12.421 -18.884 1.00 92.81 92 GLU A C 1
ATOM 702 O O . GLU A 1 92 ? 4.621 -12.411 -18.615 1.00 92.81 92 GLU A O 1
ATOM 707 N N . TYR A 1 93 ? 2.670 -11.328 -18.712 1.00 94.25 93 TYR A N 1
ATOM 708 C CA . TYR A 1 93 ? 3.225 -10.070 -18.214 1.00 94.25 93 TYR A CA 1
ATOM 709 C C . TYR A 1 93 ? 3.324 -10.117 -16.683 1.00 94.25 93 TYR A C 1
ATOM 711 O O . TYR A 1 93 ? 2.488 -10.751 -16.023 1.00 94.25 93 TYR A O 1
ATOM 719 N N . PRO A 1 94 ? 4.318 -9.432 -16.084 1.00 94.56 94 PRO A N 1
ATOM 720 C CA . PRO A 1 94 ? 4.379 -9.293 -14.639 1.00 94.56 94 PRO A CA 1
ATOM 721 C C . PRO A 1 94 ? 3.110 -8.596 -14.145 1.00 94.56 94 PRO A C 1
ATOM 723 O O . PRO A 1 94 ? 2.656 -7.610 -14.727 1.00 94.56 94 PRO A O 1
ATOM 726 N N . ARG A 1 95 ? 2.545 -9.111 -13.054 1.00 94.75 95 ARG A N 1
ATOM 727 C CA . ARG A 1 95 ? 1.338 -8.567 -12.431 1.00 94.75 95 ARG A CA 1
ATOM 728 C C . ARG A 1 95 ? 1.503 -8.484 -10.925 1.00 94.75 95 ARG A C 1
ATOM 730 O O . ARG A 1 95 ? 2.104 -9.373 -10.325 1.00 94.75 95 ARG A O 1
ATOM 737 N N . LEU A 1 96 ? 0.919 -7.454 -10.327 1.00 94.50 96 LEU A N 1
ATOM 738 C CA . LEU A 1 96 ? 0.769 -7.347 -8.882 1.00 94.50 96 LEU A CA 1
ATOM 739 C C . LEU A 1 96 ? -0.687 -7.650 -8.519 1.00 94.50 96 LEU A C 1
ATOM 741 O O . LEU A 1 96 ? -1.587 -6.915 -8.907 1.00 94.50 96 LEU A O 1
ATOM 745 N N . THR A 1 97 ? -0.930 -8.733 -7.784 1.00 91.12 97 THR A N 1
ATOM 746 C CA . THR A 1 97 ? -2.277 -9.145 -7.344 1.00 91.12 97 THR A CA 1
ATOM 747 C C . THR A 1 97 ? -2.560 -8.661 -5.922 1.00 91.12 97 THR A C 1
ATOM 749 O O . THR A 1 97 ? -2.912 -9.450 -5.048 1.00 91.12 97 THR A O 1
ATOM 752 N N . GLY A 1 98 ? -2.307 -7.379 -5.670 1.00 89.06 98 GLY A N 1
ATOM 753 C CA . GLY A 1 98 ? -2.359 -6.787 -4.337 1.00 89.06 98 GLY A CA 1
ATOM 754 C C . GLY A 1 98 ? -1.804 -5.367 -4.317 1.00 89.06 98 GLY A C 1
ATOM 755 O O . GLY A 1 98 ? -1.725 -4.714 -5.356 1.00 89.06 98 GLY A O 1
ATOM 756 N N . ARG A 1 99 ? -1.383 -4.898 -3.141 1.00 90.19 99 ARG A N 1
ATOM 757 C CA . ARG A 1 99 ? -0.659 -3.629 -2.972 1.00 90.19 99 ARG A CA 1
ATOM 758 C C . ARG A 1 99 ? 0.766 -3.889 -2.515 1.00 90.19 99 ARG A C 1
ATOM 760 O O . ARG A 1 99 ? 1.007 -4.816 -1.749 1.00 90.19 99 ARG A O 1
ATOM 767 N N . ALA A 1 100 ? 1.683 -3.045 -2.966 1.00 90.38 100 ALA A N 1
ATOM 768 C CA . ALA A 1 100 ? 3.064 -3.019 -2.505 1.00 90.38 100 ALA A CA 1
ATOM 769 C C . ALA A 1 100 ? 3.458 -1.582 -2.161 1.00 90.38 100 ALA A C 1
ATOM 771 O O . ALA A 1 100 ? 2.913 -0.637 -2.730 1.00 90.38 100 ALA A O 1
ATOM 772 N N . VAL A 1 101 ? 4.409 -1.418 -1.247 1.00 91.62 101 VAL A N 1
ATOM 773 C CA . VAL A 1 101 ? 5.053 -0.128 -0.987 1.00 91.62 101 VAL A CA 1
ATOM 774 C C . VAL A 1 101 ? 6.455 -0.201 -1.565 1.00 91.62 101 VAL A C 1
ATOM 776 O O . VAL A 1 101 ? 7.197 -1.131 -1.263 1.00 91.62 101 VAL A O 1
ATOM 779 N N . VAL A 1 102 ? 6.792 0.760 -2.416 1.00 92.88 102 VAL A N 1
ATOM 780 C CA . VAL A 1 102 ? 8.141 0.941 -2.944 1.00 92.88 102 VAL A CA 1
ATOM 781 C C . VAL A 1 102 ? 8.738 2.172 -2.295 1.00 92.88 102 VAL A C 1
ATOM 783 O O . VAL A 1 102 ? 8.105 3.227 -2.262 1.00 92.88 102 VAL A O 1
ATOM 786 N N . GLU A 1 103 ? 9.960 2.038 -1.802 1.00 94.69 103 GLU A N 1
ATOM 787 C CA . GLU A 1 103 ? 10.730 3.152 -1.282 1.00 94.69 103 GLU A CA 1
ATOM 788 C C . GLU A 1 103 ? 11.813 3.554 -2.282 1.00 94.69 103 GLU A C 1
ATOM 790 O O . GLU A 1 103 ? 12.608 2.731 -2.735 1.00 94.69 103 GLU A O 1
ATOM 795 N N . PHE A 1 104 ? 11.834 4.838 -2.620 1.00 91.44 104 PHE A N 1
ATOM 796 C CA . PHE A 1 104 ? 12.840 5.432 -3.477 1.00 91.44 104 PHE A CA 1
ATOM 797 C C . PHE A 1 104 ? 13.644 6.462 -2.703 1.00 91.44 104 PHE A C 1
ATOM 799 O O . PHE A 1 104 ? 13.088 7.432 -2.185 1.00 91.44 104 PHE A O 1
ATOM 806 N N . THR A 1 105 ? 14.959 6.291 -2.677 1.00 93.31 105 THR A N 1
ATOM 807 C CA . THR A 1 105 ? 15.869 7.315 -2.170 1.00 93.31 105 THR A CA 1
ATOM 808 C C . THR A 1 105 ? 16.314 8.182 -3.332 1.00 93.31 105 THR A C 1
ATOM 810 O O . THR A 1 105 ? 16.732 7.656 -4.356 1.00 93.31 105 THR A O 1
ATOM 813 N N . VAL A 1 106 ? 16.197 9.499 -3.188 1.00 91.12 106 VAL A N 1
ATOM 814 C CA . VAL A 1 106 ? 16.555 10.477 -4.215 1.00 91.12 106 VAL A CA 1
ATOM 815 C C . VAL A 1 106 ? 17.576 11.479 -3.691 1.00 91.12 106 VAL A C 1
ATOM 817 O O . VAL A 1 106 ? 17.441 11.991 -2.580 1.00 91.12 106 VAL A O 1
ATOM 820 N N . GLU A 1 107 ? 18.568 11.803 -4.513 1.00 91.75 107 GLU A N 1
ATOM 821 C CA . GLU A 1 107 ? 19.608 12.803 -4.236 1.00 91.75 107 GLU A CA 1
ATOM 822 C C . GLU A 1 107 ? 19.585 13.902 -5.294 1.00 91.75 107 GLU A C 1
ATOM 824 O O . GLU A 1 107 ? 19.245 13.626 -6.440 1.00 91.75 107 GLU A O 1
ATOM 829 N N . LYS A 1 108 ? 19.967 15.140 -4.963 1.00 88.50 108 LYS A N 1
ATOM 830 C CA . LYS A 1 108 ? 20.161 16.167 -5.999 1.00 88.50 108 LYS A CA 1
ATOM 831 C C . LYS A 1 108 ? 21.491 15.929 -6.709 1.00 88.50 108 LYS A C 1
ATOM 833 O O . LYS A 1 108 ? 22.535 15.861 -6.072 1.00 88.50 108 LYS A O 1
ATOM 838 N N . GLY A 1 109 ? 21.469 15.863 -8.030 1.00 83.25 109 GLY A N 1
ATOM 839 C CA . GLY A 1 109 ? 22.646 15.588 -8.851 1.00 83.25 109 GLY A CA 1
ATOM 840 C C . GLY A 1 109 ? 23.625 16.757 -8.957 1.00 83.25 109 GLY A C 1
ATOM 841 O O . GLY A 1 109 ? 24.780 16.543 -9.297 1.00 83.25 109 GLY A O 1
ATOM 842 N N . ASP A 1 110 ? 23.233 17.972 -8.553 1.00 85.19 110 ASP A N 1
ATOM 843 C CA . ASP A 1 110 ? 24.189 19.066 -8.313 1.00 85.19 110 ASP A CA 1
ATOM 844 C C . ASP A 1 110 ? 24.964 18.915 -6.984 1.00 85.19 110 ASP A C 1
ATOM 846 O O . ASP A 1 110 ? 25.790 19.764 -6.646 1.00 85.19 110 ASP A O 1
ATOM 850 N N . GLY A 1 111 ? 24.696 17.849 -6.217 1.00 83.75 111 GLY A N 1
ATOM 851 C CA . GLY A 1 111 ? 25.311 17.559 -4.923 1.00 83.75 111 GLY A CA 1
ATOM 852 C C . GLY A 1 111 ? 24.822 18.452 -3.781 1.00 83.75 111 GLY A C 1
ATOM 853 O O . GLY A 1 111 ? 25.333 18.355 -2.663 1.00 83.75 111 GLY A O 1
ATOM 854 N N . SER A 1 112 ? 23.853 19.337 -4.032 1.00 88.69 112 SER A N 1
ATOM 855 C CA . SER A 1 112 ? 23.267 20.175 -2.991 1.00 88.69 112 SER A CA 1
ATOM 856 C C . SER A 1 112 ? 22.280 19.390 -2.120 1.00 88.69 112 SER A C 1
ATOM 858 O O . SER A 1 112 ? 21.841 18.288 -2.440 1.00 88.69 112 SER A O 1
ATOM 860 N N . THR A 1 113 ? 21.905 19.963 -0.980 1.00 91.06 113 THR A N 1
ATOM 861 C CA . THR A 1 113 ? 21.025 19.315 -0.002 1.00 91.06 113 THR A CA 1
ATOM 862 C C . THR A 1 113 ? 19.562 19.735 -0.163 1.00 91.06 113 THR A C 1
ATOM 864 O O . THR A 1 113 ? 19.228 20.800 -0.698 1.00 91.06 113 THR A O 1
ATOM 867 N N . PHE A 1 114 ? 18.649 18.889 0.306 1.00 88.81 114 PHE A N 1
ATOM 868 C CA . PHE A 1 114 ? 17.249 19.217 0.542 1.00 88.81 114 PHE A CA 1
ATOM 869 C C . PHE A 1 114 ? 17.089 19.950 1.875 1.00 88.81 114 PHE A C 1
ATOM 871 O O . PHE A 1 114 ? 17.712 19.587 2.874 1.00 88.81 114 PHE A O 1
ATOM 878 N N . PHE A 1 115 ? 16.203 20.944 1.901 1.00 87.38 115 PHE A N 1
ATOM 879 C CA . PHE A 1 115 ? 15.869 21.705 3.104 1.00 87.38 115 PHE A CA 1
ATOM 880 C C . PHE A 1 115 ? 14.429 21.383 3.526 1.00 87.38 115 PHE A C 1
ATOM 882 O O . PHE A 1 115 ? 13.505 21.669 2.759 1.00 87.38 115 PHE A O 1
ATOM 889 N N . PRO A 1 116 ? 14.208 20.782 4.710 1.00 83.69 116 PRO A N 1
ATOM 890 C CA . PRO A 1 116 ? 12.863 20.486 5.195 1.00 83.69 116 PRO A CA 1
ATOM 891 C C . PRO A 1 116 ? 12.039 21.763 5.413 1.00 83.69 116 PRO A C 1
ATOM 893 O O . PRO A 1 116 ? 12.486 22.692 6.083 1.00 83.69 116 PRO A O 1
ATOM 896 N N . THR A 1 117 ? 10.801 21.797 4.912 1.00 78.81 117 THR A N 1
ATOM 897 C CA . THR A 1 117 ? 9.899 22.959 5.062 1.00 78.81 117 THR A CA 1
ATOM 898 C C . THR A 1 117 ? 9.553 23.262 6.523 1.00 78.81 117 THR A C 1
ATOM 900 O O . THR A 1 117 ? 9.334 24.416 6.876 1.00 78.81 117 THR A O 1
ATOM 903 N N . ALA A 1 118 ? 9.540 22.244 7.386 1.00 77.44 118 ALA A N 1
ATOM 904 C CA . ALA A 1 118 ? 9.267 22.382 8.818 1.00 77.44 118 ALA A CA 1
ATOM 905 C C . ALA A 1 118 ? 10.459 22.937 9.632 1.00 77.44 118 ALA A C 1
ATOM 907 O O . ALA A 1 118 ? 10.381 23.009 10.857 1.00 77.44 118 ALA A O 1
ATOM 908 N N . GLY A 1 119 ? 11.558 23.314 8.967 1.00 77.25 119 GLY A N 1
ATOM 909 C CA . GLY A 1 119 ? 12.840 23.574 9.614 1.00 77.25 119 GLY A CA 1
ATOM 910 C C . GLY A 1 119 ? 13.566 22.272 9.965 1.00 77.25 119 GLY A C 1
ATOM 911 O O . GLY A 1 119 ? 12.955 21.216 10.136 1.00 77.25 119 GLY A O 1
ATOM 912 N N . GLY A 1 120 ? 14.893 22.328 10.020 1.00 80.12 120 GLY A N 1
ATOM 913 C CA . GLY A 1 120 ? 15.737 21.174 10.323 1.00 80.12 120 GLY A CA 1
ATOM 914 C C . GLY A 1 120 ? 17.040 21.181 9.538 1.00 80.12 120 GLY A C 1
ATOM 915 O O . GLY A 1 120 ? 17.270 22.050 8.696 1.00 80.12 120 GLY A O 1
ATOM 916 N N . GLU A 1 121 ? 17.883 20.194 9.829 1.00 88.00 121 GLU A N 1
ATOM 917 C CA . GLU A 1 121 ? 19.179 20.055 9.173 1.00 88.00 121 GLU A CA 1
ATOM 918 C C . GLU A 1 121 ? 19.024 19.722 7.679 1.00 88.00 121 GLU A C 1
ATOM 920 O O . GLU A 1 121 ? 18.116 18.963 7.306 1.00 88.00 121 GLU A O 1
ATOM 925 N N . PRO A 1 122 ? 19.906 20.259 6.816 1.00 90.00 122 PRO A N 1
ATOM 926 C CA . PRO A 1 122 ? 19.921 19.907 5.405 1.00 90.00 122 PRO A CA 1
ATOM 927 C C . PRO A 1 122 ? 20.177 18.408 5.219 1.00 90.00 122 PRO A C 1
ATOM 929 O O . PRO A 1 122 ? 21.049 17.831 5.868 1.00 90.00 122 PRO A O 1
ATOM 932 N N . LYS A 1 123 ? 19.440 17.773 4.306 1.00 90.69 123 LYS A N 1
ATOM 933 C CA . LYS A 1 123 ? 19.573 16.340 4.008 1.00 90.69 123 LYS A CA 1
ATOM 934 C C . LYS A 1 123 ? 20.157 16.130 2.619 1.00 90.69 123 LYS A C 1
ATOM 936 O O . LYS A 1 123 ? 19.682 16.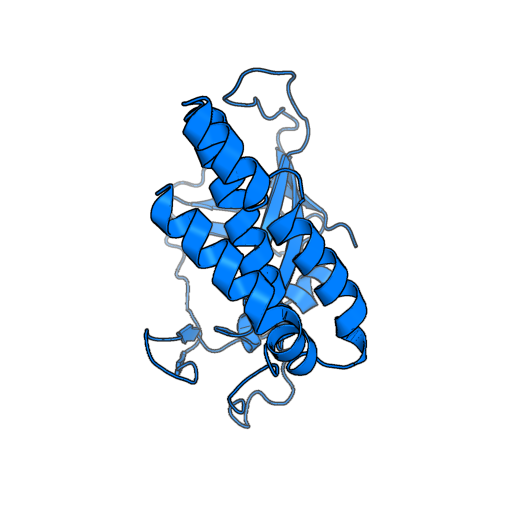736 1.666 1.00 90.69 123 LYS A O 1
ATOM 941 N N . SER A 1 124 ? 21.160 15.268 2.486 1.00 90.56 124 SER A N 1
ATOM 942 C CA . SER A 1 124 ? 21.729 14.903 1.178 1.00 90.56 124 SER A CA 1
ATOM 943 C C . SER A 1 124 ? 20.764 14.073 0.327 1.00 90.56 124 SER A C 1
ATOM 945 O O . SER A 1 124 ? 20.788 14.176 -0.894 1.00 90.56 124 SER A O 1
ATOM 947 N N . ALA A 1 125 ? 19.874 13.317 0.973 1.00 90.69 125 ALA A N 1
ATOM 948 C CA . ALA A 1 125 ? 18.880 12.478 0.321 1.00 90.69 125 ALA A CA 1
ATOM 949 C C . ALA A 1 125 ? 17.471 12.708 0.889 1.00 90.69 125 ALA A C 1
ATOM 951 O O . ALA A 1 125 ? 17.298 13.107 2.048 1.00 90.69 125 ALA A O 1
ATOM 952 N N . ALA A 1 126 ? 16.462 12.428 0.070 1.00 89.88 126 ALA A N 1
ATOM 953 C CA . ALA A 1 126 ? 15.064 12.359 0.466 1.00 89.88 126 ALA A CA 1
ATOM 954 C C . ALA A 1 126 ? 14.485 10.986 0.113 1.00 89.88 126 ALA A C 1
ATOM 956 O O . ALA A 1 126 ? 14.872 10.374 -0.876 1.00 89.88 126 ALA A O 1
ATOM 957 N N . THR A 1 127 ? 13.537 10.523 0.920 1.00 90.94 127 THR A N 1
ATOM 958 C CA . THR A 1 127 ? 12.864 9.240 0.721 1.00 90.94 127 THR A CA 1
ATOM 959 C C . THR A 1 127 ? 11.443 9.491 0.241 1.00 90.94 127 THR A C 1
ATOM 961 O O . THR A 1 127 ? 10.702 10.255 0.862 1.00 90.94 127 THR A O 1
ATOM 964 N N . ILE A 1 128 ? 11.064 8.852 -0.861 1.00 90.31 128 ILE A N 1
ATOM 965 C CA . ILE A 1 128 ? 9.717 8.878 -1.421 1.00 90.31 128 ILE A CA 1
ATOM 966 C C . ILE A 1 128 ? 9.150 7.469 -1.309 1.00 90.31 128 ILE A C 1
ATOM 968 O O . ILE A 1 128 ? 9.669 6.538 -1.919 1.00 90.31 128 ILE A O 1
ATOM 972 N N . GLN A 1 129 ? 8.066 7.321 -0.555 1.00 91.94 129 GLN A N 1
ATOM 973 C CA . GLN A 1 129 ? 7.310 6.076 -0.507 1.00 91.94 129 GLN A CA 1
ATOM 974 C C . GLN A 1 129 ? 6.144 6.147 -1.488 1.00 91.94 129 GLN A C 1
ATOM 976 O O . GLN A 1 129 ? 5.376 7.110 -1.499 1.00 91.94 129 GLN A O 1
ATOM 981 N N . VAL A 1 130 ? 6.022 5.120 -2.322 1.00 91.44 130 VAL A N 1
ATOM 982 C CA . VAL A 1 130 ? 4.986 4.999 -3.343 1.00 91.44 130 VAL A CA 1
ATOM 983 C C . VAL A 1 130 ? 4.202 3.724 -3.087 1.00 91.44 130 VAL A C 1
ATOM 985 O O . VAL A 1 130 ? 4.750 2.624 -3.126 1.00 91.44 130 VAL A O 1
ATOM 988 N N . VAL A 1 131 ? 2.898 3.870 -2.859 1.00 91.81 131 VAL A N 1
ATOM 989 C CA . VAL A 1 131 ? 1.980 2.731 -2.816 1.00 91.81 131 VAL A CA 1
ATOM 990 C C . VAL A 1 131 ? 1.613 2.358 -4.248 1.00 91.81 131 VAL A C 1
ATOM 992 O O . VAL A 1 131 ? 1.000 3.139 -4.974 1.00 91.81 131 VAL A O 1
ATOM 995 N N . VAL A 1 132 ? 1.992 1.154 -4.653 1.00 94.44 132 VAL A N 1
ATOM 996 C CA . VAL A 1 132 ? 1.712 0.591 -5.969 1.00 94.44 132 VAL A CA 1
ATOM 997 C C . VAL A 1 132 ? 0.451 -0.274 -5.867 1.00 94.44 132 VAL A C 1
ATOM 999 O O . VAL A 1 132 ? 0.454 -1.309 -5.196 1.00 94.44 132 VAL A O 1
ATOM 1002 N N . ASP A 1 133 ? -0.639 0.160 -6.510 1.00 92.12 133 ASP A N 1
ATOM 1003 C CA . ASP A 1 133 ? -1.967 -0.462 -6.392 1.00 92.12 133 ASP A CA 1
ATOM 1004 C C . ASP A 1 133 ? -2.288 -1.432 -7.537 1.00 92.12 133 ASP A C 1
ATOM 1006 O O . 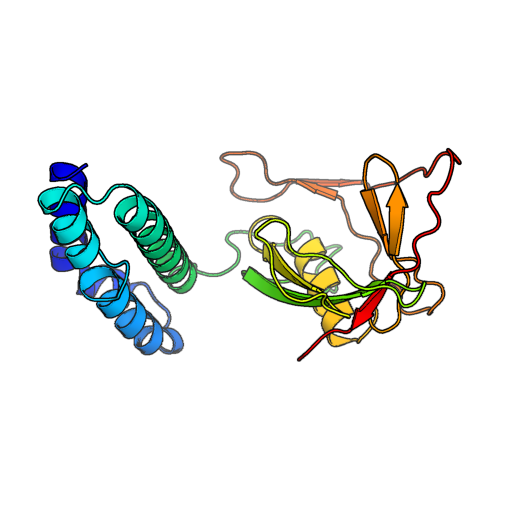ASP A 1 133 ? -2.799 -1.058 -8.595 1.00 92.12 133 ASP A O 1
ATOM 1010 N N . GLY A 1 134 ? -2.012 -2.714 -7.306 1.00 93.31 134 GLY A N 1
ATOM 1011 C CA . GLY A 1 134 ? -2.288 -3.787 -8.254 1.00 93.31 134 GLY A CA 1
ATOM 1012 C C . GLY A 1 134 ? -3.754 -4.214 -8.331 1.00 93.31 134 GLY A C 1
ATOM 1013 O O . GLY A 1 134 ? -4.131 -4.827 -9.322 1.00 93.31 134 GLY A O 1
ATOM 1014 N N . TYR A 1 135 ? -4.610 -3.864 -7.362 1.00 90.12 135 TYR A N 1
ATOM 1015 C CA . TYR A 1 135 ? -6.051 -4.143 -7.485 1.00 90.12 135 TYR A CA 1
ATOM 1016 C C . TYR A 1 135 ? -6.691 -3.360 -8.630 1.00 90.12 135 TYR A C 1
ATOM 1018 O O . TYR A 1 135 ? -7.543 -3.889 -9.342 1.00 90.12 135 TYR A O 1
ATOM 1026 N N . SER A 1 136 ? -6.259 -2.113 -8.822 1.00 91.12 136 SER A N 1
ATOM 1027 C CA . SER A 1 136 ? -6.791 -1.230 -9.861 1.00 91.12 136 SER A CA 1
ATOM 1028 C C . SER A 1 136 ? -6.028 -1.341 -11.181 1.00 91.12 136 SER A C 1
ATOM 1030 O O . SER A 1 136 ? -6.632 -1.215 -12.244 1.00 91.12 136 SER A O 1
ATOM 1032 N N . ALA A 1 137 ? -4.710 -1.554 -11.125 1.00 94.75 137 ALA A N 1
ATOM 1033 C CA . ALA A 1 137 ? -3.832 -1.559 -12.296 1.00 94.75 137 ALA A CA 1
ATOM 1034 C C . ALA A 1 137 ? -2.791 -2.694 -12.214 1.00 94.75 137 ALA A C 1
ATOM 1036 O O . ALA A 1 137 ? -1.597 -2.432 -12.046 1.00 94.75 137 ALA A O 1
ATOM 1037 N N . PRO A 1 138 ? -3.219 -3.969 -12.270 1.00 95.25 138 PRO A N 1
ATOM 1038 C CA . PRO A 1 138 ? -2.355 -5.115 -11.994 1.00 95.25 138 PRO A CA 1
ATOM 1039 C C . PRO A 1 138 ? -1.129 -5.210 -12.902 1.00 95.25 138 PRO A C 1
ATOM 1041 O O . PRO A 1 138 ? -0.065 -5.606 -12.421 1.00 95.25 138 PRO A O 1
ATOM 1044 N N . LEU A 1 139 ? -1.241 -4.854 -14.186 1.00 95.81 139 LEU A N 1
ATOM 1045 C CA . LEU A 1 139 ? -0.125 -4.932 -15.134 1.00 95.81 139 LEU A CA 1
ATOM 1046 C C . LEU A 1 139 ? 0.873 -3.790 -14.922 1.00 95.81 139 LEU A C 1
ATOM 1048 O O . LEU A 1 139 ? 2.082 -4.016 -14.886 1.00 95.81 139 LEU A O 1
ATOM 1052 N N . THR A 1 140 ? 0.376 -2.568 -14.744 1.00 94.69 140 THR A N 1
ATOM 1053 C CA . THR A 1 140 ? 1.179 -1.364 -14.492 1.00 94.69 140 THR A CA 1
ATOM 1054 C C . THR A 1 140 ? 1.921 -1.497 -13.174 1.00 94.69 140 THR A C 1
ATOM 1056 O O . THR A 1 140 ? 3.141 -1.336 -13.125 1.00 94.69 140 THR A O 1
ATOM 1059 N N . ALA A 1 141 ? 1.200 -1.885 -12.123 1.00 95.69 141 ALA A N 1
ATOM 1060 C CA . ALA A 1 141 ? 1.755 -2.158 -10.811 1.00 95.69 141 ALA A CA 1
ATOM 1061 C C . ALA A 1 141 ? 2.794 -3.285 -10.848 1.00 95.69 141 ALA A C 1
ATOM 1063 O O . ALA A 1 141 ? 3.889 -3.142 -10.303 1.00 95.69 141 ALA A O 1
ATOM 1064 N N . GLY A 1 142 ? 2.479 -4.388 -11.534 1.00 95.44 142 GLY A N 1
ATOM 1065 C CA . GLY A 1 142 ? 3.389 -5.520 -11.691 1.00 95.44 142 GLY A CA 1
ATOM 1066 C C . GLY A 1 142 ? 4.677 -5.151 -12.415 1.00 95.44 142 GLY A C 1
ATOM 1067 O O . GLY A 1 142 ? 5.759 -5.551 -11.992 1.00 95.44 142 GLY A O 1
ATOM 1068 N N . ASN A 1 143 ? 4.584 -4.350 -13.475 1.00 94.69 143 ASN A N 1
ATOM 1069 C CA . ASN A 1 143 ? 5.751 -3.881 -14.210 1.00 94.69 143 ASN A CA 1
ATOM 1070 C C . ASN A 1 143 ? 6.628 -2.938 -13.374 1.00 94.69 143 ASN A C 1
ATOM 1072 O O . ASN A 1 143 ? 7.844 -3.099 -13.395 1.00 94.69 143 ASN A O 1
ATOM 1076 N N . ILE A 1 144 ? 6.043 -2.004 -12.611 1.00 93.31 144 ILE A N 1
ATOM 1077 C CA . ILE A 1 144 ? 6.809 -1.146 -11.687 1.00 93.31 144 ILE A CA 1
ATOM 1078 C C . ILE A 1 144 ? 7.534 -2.008 -10.652 1.00 93.31 144 ILE A C 1
ATOM 1080 O O . ILE A 1 144 ? 8.748 -1.894 -10.515 1.00 93.31 144 ILE A O 1
ATOM 1084 N N . ALA A 1 145 ? 6.819 -2.911 -9.974 1.00 94.44 145 ALA A N 1
ATOM 1085 C CA . ALA A 1 145 ? 7.412 -3.794 -8.971 1.00 94.44 145 ALA A CA 1
ATOM 1086 C C . ALA A 1 145 ? 8.551 -4.641 -9.561 1.00 94.44 145 ALA A C 1
ATOM 1088 O O . ALA A 1 145 ? 9.611 -4.770 -8.954 1.00 94.44 145 ALA A O 1
ATOM 1089 N N . LYS A 1 146 ? 8.374 -5.166 -10.781 1.00 93.88 146 LYS A N 1
ATOM 1090 C CA . LYS A 1 146 ? 9.416 -5.925 -11.480 1.00 93.88 146 LYS A CA 1
ATOM 1091 C C . LYS A 1 146 ? 10.647 -5.071 -11.786 1.00 93.88 146 LYS A C 1
ATOM 1093 O O . LYS A 1 146 ? 11.757 -5.526 -11.547 1.00 93.88 146 LYS A O 1
ATOM 1098 N N . LEU A 1 147 ? 10.459 -3.849 -12.285 1.00 92.44 147 LEU A N 1
ATOM 1099 C CA . LEU A 1 147 ? 11.559 -2.929 -12.589 1.00 92.44 147 LEU A CA 1
ATOM 1100 C C . LEU A 1 147 ? 12.319 -2.489 -11.331 1.00 92.44 147 LEU A C 1
ATOM 1102 O O . LEU A 1 147 ? 13.538 -2.358 -11.385 1.00 92.44 147 LEU A O 1
ATOM 1106 N N . VAL A 1 148 ? 11.624 -2.314 -10.204 1.00 92.62 148 VAL A N 1
ATOM 1107 C CA . VAL A 1 148 ? 12.251 -2.072 -8.894 1.00 92.62 148 VAL A CA 1
ATOM 1108 C C . VAL A 1 148 ? 13.104 -3.267 -8.481 1.00 92.62 148 VAL A C 1
ATOM 1110 O O . VAL A 1 148 ? 14.287 -3.097 -8.223 1.00 92.62 148 VAL A O 1
ATOM 1113 N N . LEU A 1 149 ? 12.543 -4.481 -8.492 1.00 91.19 149 LEU A N 1
ATOM 1114 C CA . LEU A 1 149 ? 13.276 -5.704 -8.133 1.00 91.19 149 LEU A CA 1
ATOM 1115 C C . LEU A 1 149 ? 14.479 -5.969 -9.047 1.00 91.19 149 LEU A C 1
ATOM 1117 O O . LEU A 1 149 ? 15.473 -6.551 -8.621 1.00 91.19 149 LEU A O 1
ATOM 1121 N N . ASP A 1 150 ? 14.398 -5.533 -10.302 1.00 90.62 150 ASP A N 1
ATOM 1122 C CA . ASP A 1 150 ? 15.494 -5.637 -11.259 1.00 90.62 150 ASP A CA 1
ATOM 1123 C C . ASP A 1 150 ? 16.546 -4.527 -11.094 1.00 90.62 150 ASP A C 1
ATOM 1125 O O . ASP A 1 150 ? 17.518 -4.517 -11.854 1.00 90.62 150 ASP A O 1
ATOM 1129 N N . GLY A 1 151 ? 16.369 -3.575 -10.171 1.00 89.25 151 GLY A N 1
ATOM 1130 C CA . GLY A 1 151 ? 17.250 -2.416 -9.996 1.00 89.25 151 GLY A CA 1
ATOM 1131 C C . GLY A 1 151 ? 17.290 -1.513 -11.232 1.00 89.25 151 GLY A C 1
ATOM 1132 O O . GLY A 1 151 ? 18.331 -0.960 -11.578 1.00 89.25 151 GLY A O 1
ATOM 1133 N N . ALA A 1 152 ? 16.193 -1.432 -11.993 1.00 87.81 152 ALA A N 1
ATOM 1134 C CA . ALA A 1 152 ? 16.134 -0.638 -13.225 1.00 87.81 152 ALA A CA 1
ATOM 1135 C C . ALA A 1 152 ? 16.105 0.875 -12.959 1.00 87.81 152 ALA A C 1
ATOM 1137 O O . ALA A 1 152 ? 16.440 1.659 -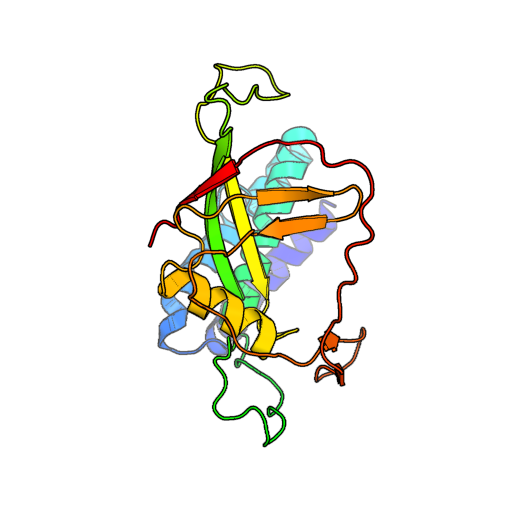13.845 1.00 87.81 152 ALA A O 1
ATOM 1138 N N . TYR A 1 153 ? 15.704 1.270 -11.751 1.00 88.06 153 TYR A N 1
ATOM 1139 C CA . TYR A 1 153 ? 15.666 2.662 -11.315 1.00 88.06 153 TYR A CA 1
ATOM 1140 C C . TYR A 1 153 ? 16.950 3.107 -10.604 1.00 88.06 153 TYR A C 1
ATOM 1142 O O . TYR A 1 153 ? 17.153 4.304 -10.420 1.00 88.06 153 TYR A O 1
ATOM 1150 N N . ASP A 1 154 ? 17.827 2.172 -10.232 1.00 87.75 154 ASP A N 1
ATOM 1151 C CA . ASP A 1 154 ? 19.050 2.494 -9.503 1.00 87.75 154 ASP A CA 1
ATOM 1152 C C . ASP A 1 154 ? 20.017 3.288 -10.386 1.00 87.75 154 ASP A C 1
ATOM 1154 O O . ASP A 1 154 ? 20.328 2.903 -11.515 1.00 87.75 154 ASP A O 1
ATOM 1158 N N . GLY A 1 155 ? 20.491 4.419 -9.872 1.00 86.38 155 GLY A N 1
ATOM 1159 C CA . GLY A 1 155 ? 21.353 5.345 -10.597 1.00 86.38 155 GLY A CA 1
ATOM 1160 C C . GLY A 1 155 ? 20.643 6.143 -11.694 1.00 86.38 155 GLY A C 1
ATOM 1161 O O . GLY A 1 155 ? 21.302 6.919 -12.382 1.00 86.38 155 GLY A O 1
ATOM 1162 N N . ALA A 1 156 ? 19.332 5.963 -11.892 1.00 86.38 156 ALA A N 1
ATOM 1163 C CA . ALA A 1 156 ? 18.607 6.648 -12.953 1.00 86.38 156 ALA A CA 1
ATOM 1164 C C . ALA A 1 156 ? 18.418 8.133 -12.626 1.00 86.38 156 ALA A C 1
ATOM 1166 O O . ALA A 1 156 ? 18.122 8.491 -11.484 1.00 86.38 156 ALA A O 1
ATOM 1167 N N . THR A 1 157 ? 18.538 8.978 -13.652 1.00 86.56 157 THR A N 1
ATOM 1168 C CA . THR A 1 157 ? 18.338 10.424 -13.538 1.00 86.56 157 THR A CA 1
ATOM 1169 C C . THR A 1 157 ? 16.859 10.766 -13.687 1.00 86.56 157 THR A C 1
ATOM 1171 O O . THR A 1 157 ? 16.209 10.310 -14.628 1.00 86.56 157 THR A O 1
ATOM 1174 N N . LEU A 1 158 ? 16.309 11.613 -12.816 1.00 85.00 158 LEU A N 1
ATOM 1175 C CA . LEU A 1 158 ? 14.959 12.154 -13.011 1.00 85.00 158 LEU A CA 1
ATOM 1176 C C . LEU A 1 158 ? 14.993 13.486 -13.760 1.00 85.00 158 LEU A C 1
ATOM 1178 O O . LEU A 1 158 ? 15.750 14.387 -13.420 1.00 85.00 158 LEU A O 1
ATOM 1182 N N . LYS A 1 159 ? 14.107 13.639 -14.741 1.00 82.31 159 LYS A N 1
ATOM 1183 C CA . LYS A 1 159 ? 13.815 14.897 -15.428 1.00 82.31 159 LYS A CA 1
ATOM 1184 C C . LYS A 1 159 ? 12.469 15.416 -14.950 1.00 82.31 159 LYS A C 1
ATOM 1186 O O . LYS A 1 159 ? 11.460 14.722 -15.053 1.00 82.31 159 LYS A O 1
ATOM 1191 N N . SER A 1 160 ? 12.443 16.645 -14.451 1.00 79.69 160 SER A N 1
ATOM 1192 C CA . SER A 1 160 ? 11.198 17.314 -14.083 1.00 79.69 160 SER A CA 1
ATOM 1193 C C . SER A 1 160 ? 10.695 18.163 -15.248 1.00 79.69 160 SER A C 1
ATOM 1195 O O . SER A 1 160 ? 11.425 18.995 -15.789 1.00 79.69 160 SER A O 1
ATOM 1197 N N . VAL A 1 161 ? 9.441 17.956 -15.633 1.00 79.06 161 VAL A N 1
ATOM 1198 C CA . VAL A 1 161 ? 8.685 18.837 -16.529 1.00 79.06 161 VAL A CA 1
ATOM 1199 C C . VAL A 1 161 ? 7.443 19.332 -15.791 1.00 79.06 161 VAL A C 1
ATOM 1201 O O . VAL A 1 161 ? 7.052 18.776 -14.769 1.00 79.06 161 VAL A O 1
ATOM 1204 N N . SER A 1 162 ? 6.783 20.369 -16.305 1.00 78.12 162 SER A N 1
ATOM 1205 C CA . SER A 1 162 ? 5.665 21.034 -15.611 1.00 78.12 162 SER A CA 1
ATOM 1206 C C . SER A 1 162 ? 4.527 20.105 -15.161 1.00 78.12 162 SER A C 1
ATOM 1208 O O . SER A 1 162 ? 3.804 20.446 -14.230 1.00 78.12 162 SER A O 1
ATOM 1210 N N . GLN A 1 163 ? 4.355 18.952 -15.812 1.00 78.75 163 GLN A N 1
ATOM 1211 C CA . GLN A 1 163 ? 3.257 18.015 -15.562 1.00 78.75 163 GLN A CA 1
ATOM 1212 C C . GLN A 1 163 ? 3.713 16.614 -15.134 1.00 78.75 163 GLN A C 1
ATOM 1214 O O . GLN A 1 163 ? 2.863 15.767 -14.870 1.00 78.75 163 GLN A O 1
ATOM 1219 N N . ALA A 1 164 ? 5.018 16.335 -15.104 1.00 76.62 164 ALA A N 1
ATOM 1220 C CA . ALA A 1 164 ? 5.514 14.985 -14.862 1.00 76.62 164 ALA A CA 1
ATOM 1221 C C . ALA A 1 164 ? 6.955 14.972 -14.350 1.00 76.62 164 ALA A C 1
ATOM 1223 O O . ALA A 1 164 ? 7.765 15.836 -14.677 1.00 76.62 164 ALA A O 1
ATOM 1224 N N . ILE A 1 165 ? 7.279 13.916 -13.611 1.00 81.69 16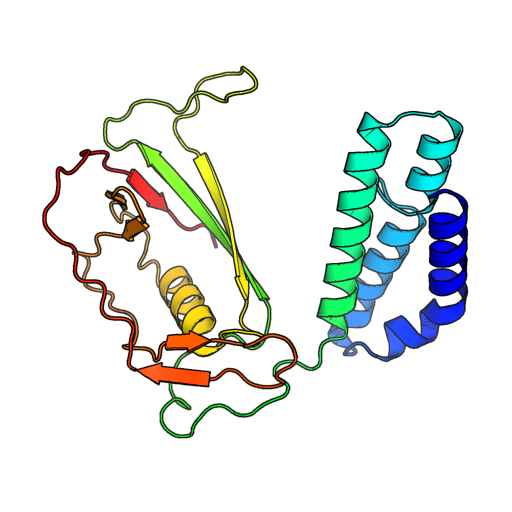5 ILE A N 1
ATOM 1225 C CA . ILE A 1 165 ? 8.655 13.501 -13.355 1.00 81.69 165 ILE A CA 1
ATOM 1226 C C . ILE A 1 165 ? 8.909 12.288 -14.244 1.00 81.69 165 ILE A C 1
ATOM 1228 O O . ILE A 1 165 ? 8.141 11.326 -14.227 1.00 81.69 165 ILE A O 1
ATOM 1232 N N . ILE A 1 166 ? 9.956 12.356 -15.055 1.00 82.56 166 ILE A N 1
ATOM 1233 C CA . ILE A 1 166 ? 10.312 11.337 -16.036 1.00 82.56 166 ILE A CA 1
ATOM 1234 C C . ILE A 1 166 ? 11.619 10.698 -15.589 1.00 82.56 166 ILE A C 1
ATOM 1236 O O . ILE A 1 166 ? 12.602 11.398 -15.371 1.00 82.56 166 ILE A O 1
ATOM 1240 N N . VAL A 1 167 ? 11.640 9.373 -15.480 1.00 81.06 167 VAL A N 1
ATOM 1241 C CA . VAL A 1 167 ? 12.885 8.627 -15.279 1.00 81.06 167 VAL A CA 1
ATOM 1242 C C . VAL A 1 167 ? 13.594 8.518 -16.624 1.00 81.06 167 VAL A C 1
ATOM 1244 O O . VAL A 1 167 ? 13.069 7.914 -17.563 1.00 81.06 167 VAL A O 1
ATOM 1247 N N . ASP A 1 168 ? 14.782 9.098 -16.718 1.00 73.06 168 ASP A N 1
ATOM 1248 C CA . ASP A 1 168 ? 15.646 8.972 -17.880 1.00 73.06 168 ASP A CA 1
ATOM 1249 C C . ASP A 1 168 ? 16.424 7.656 -17.798 1.00 73.06 168 ASP A C 1
ATOM 1251 O O . ASP A 1 168 ? 17.429 7.538 -17.099 1.00 73.06 168 ASP A O 1
ATOM 1255 N N . SER A 1 169 ? 15.907 6.623 -18.463 1.00 61.47 169 SER A N 1
ATOM 1256 C CA . SER A 1 169 ? 16.518 5.290 -18.479 1.00 61.47 169 SER A CA 1
ATOM 1257 C C . SER A 1 169 ? 17.330 5.080 -19.756 1.00 61.47 169 SER A C 1
ATOM 1259 O O . SER A 1 169 ? 16.965 4.307 -20.643 1.00 61.47 169 SER A O 1
ATOM 1261 N N . GLU A 1 170 ? 18.488 5.737 -19.850 1.00 59.72 170 GLU A N 1
ATOM 1262 C CA . GLU A 1 170 ? 19.503 5.362 -20.849 1.00 59.72 170 GLU A CA 1
ATOM 1263 C C . GLU A 1 170 ? 20.079 3.951 -20.573 1.00 59.72 170 GLU A C 1
ATOM 1265 O O . GLU A 1 170 ? 20.636 3.306 -21.460 1.00 59.72 170 GLU A O 1
ATOM 1270 N N . THR A 1 171 ? 19.872 3.419 -19.361 1.00 52.84 171 THR A N 1
ATOM 1271 C CA . THR A 1 171 ? 20.461 2.187 -18.800 1.00 52.84 171 THR A CA 1
ATOM 1272 C C . THR A 1 171 ? 19.852 0.856 -19.286 1.00 52.84 171 THR A C 1
ATOM 1274 O O . THR A 1 171 ? 20.183 -0.212 -18.773 1.00 52.84 171 THR A O 1
ATOM 1277 N N . GLY A 1 172 ? 19.006 0.857 -20.320 1.00 51.94 172 GLY A N 1
ATOM 1278 C CA . GLY A 1 172 ? 18.704 -0.342 -21.124 1.00 51.94 172 GLY A CA 1
ATOM 1279 C C . GLY A 1 172 ? 17.760 -1.404 -20.528 1.00 51.94 172 GLY A C 1
ATOM 1280 O O . GLY A 1 172 ? 17.251 -2.227 -21.294 1.00 51.94 172 GLY A O 1
ATOM 1281 N N . LYS A 1 173 ? 17.447 -1.391 -19.224 1.00 62.03 173 LYS A N 1
ATOM 1282 C CA . LYS A 1 173 ? 16.420 -2.275 -18.629 1.00 62.03 173 LYS A CA 1
ATOM 1283 C C . LYS A 1 173 ? 15.020 -1.724 -18.911 1.00 62.03 173 LYS A C 1
ATOM 1285 O O . LYS A 1 173 ? 14.486 -0.914 -18.160 1.00 62.03 173 LYS A O 1
ATOM 1290 N N . LYS A 1 174 ? 14.438 -2.138 -20.038 1.00 72.38 174 LYS A N 1
ATOM 1291 C CA . LYS A 1 174 ? 13.116 -1.679 -20.484 1.00 72.38 174 LYS A CA 1
ATOM 1292 C C . LYS A 1 174 ? 12.007 -2.554 -19.906 1.00 72.38 174 LYS A C 1
ATOM 1294 O O . LYS A 1 174 ? 12.068 -3.777 -19.996 1.00 72.38 174 LYS A O 1
ATOM 1299 N N . GLY A 1 175 ? 10.985 -1.905 -19.354 1.00 79.44 175 GLY A N 1
ATOM 1300 C CA . GLY A 1 175 ? 9.737 -2.563 -18.980 1.00 79.44 175 GLY A CA 1
ATOM 1301 C C . GLY A 1 175 ? 8.921 -3.004 -20.194 1.00 79.44 175 GLY A C 1
ATOM 1302 O O . GLY A 1 175 ? 9.291 -2.789 -21.351 1.00 79.44 175 GLY A O 1
ATOM 1303 N N . TYR A 1 176 ? 7.770 -3.600 -19.915 1.00 85.56 176 TYR A N 1
ATOM 1304 C CA . TYR A 1 176 ? 6.825 -4.025 -20.940 1.00 85.56 176 TYR A CA 1
ATOM 1305 C C . TYR A 1 176 ? 6.097 -2.819 -21.551 1.00 85.56 176 TYR A C 1
ATOM 1307 O O . TYR A 1 176 ? 5.886 -1.799 -20.896 1.00 85.56 176 TYR A O 1
ATOM 1315 N N . THR A 1 177 ? 5.665 -2.937 -22.811 1.00 87.69 177 THR A N 1
ATOM 1316 C CA . THR A 1 177 ? 4.693 -1.992 -23.384 1.00 87.69 177 THR A CA 1
ATOM 1317 C C . THR A 1 177 ? 3.308 -2.376 -22.884 1.00 87.69 177 THR A C 1
ATOM 1319 O O . THR A 1 177 ? 2.726 -3.359 -23.337 1.00 87.69 177 THR A O 1
ATOM 1322 N N . LEU A 1 178 ? 2.808 -1.624 -21.910 1.00 89.44 178 LEU A N 1
ATOM 1323 C CA . LEU A 1 178 ? 1.571 -1.937 -21.204 1.00 89.44 178 LEU A CA 1
ATOM 1324 C C . LEU A 1 178 ? 0.367 -1.205 -21.805 1.00 89.44 178 LEU A C 1
ATOM 1326 O O . LEU A 1 178 ? 0.525 -0.099 -22.330 1.00 89.44 178 LEU A O 1
ATOM 1330 N N . PRO A 1 179 ? -0.843 -1.780 -21.706 1.00 91.62 179 PRO A N 1
ATOM 1331 C CA . PRO A 1 179 ? -2.068 -1.022 -21.932 1.00 91.62 179 PRO A CA 1
ATOM 1332 C C . PRO A 1 179 ? -2.221 0.080 -20.880 1.00 91.62 179 PRO A C 1
ATOM 1334 O O . PRO A 1 179 ? -1.743 -0.051 -19.754 1.00 91.62 179 PRO A O 1
ATOM 1337 N N . LEU A 1 180 ? -2.955 1.140 -21.217 1.00 91.38 180 LEU A N 1
ATOM 1338 C CA . LEU A 1 180 ? -3.437 2.063 -20.195 1.00 91.38 180 LEU A CA 1
ATOM 1339 C C . LEU A 1 180 ? -4.553 1.371 -19.398 1.00 91.38 180 LEU A C 1
ATOM 1341 O O . LEU A 1 180 ? -5.628 1.111 -19.945 1.00 91.38 180 LEU A O 1
ATOM 1345 N N . GLU A 1 181 ? -4.287 1.085 -18.124 1.00 93.38 181 GLU A N 1
ATOM 1346 C CA . GLU A 1 181 ? -5.263 0.547 -17.174 1.00 93.38 181 GLU A CA 1
ATOM 1347 C C . GLU A 1 181 ? -6.033 1.689 -16.510 1.00 93.38 181 GLU A C 1
ATOM 1349 O O . GLU A 1 181 ? -5.451 2.583 -15.896 1.00 93.38 181 GLU A O 1
ATOM 1354 N N . VAL A 1 182 ? -7.358 1.668 -16.639 1.00 91.62 182 VAL A N 1
ATOM 1355 C CA . VAL A 1 182 ? -8.244 2.634 -15.981 1.00 91.62 182 VAL A CA 1
ATOM 1356 C C . VAL A 1 182 ? -9.320 1.859 -15.250 1.00 91.62 182 VAL A C 1
ATOM 1358 O O . VAL A 1 182 ? -10.094 1.172 -15.906 1.00 91.62 182 VAL A O 1
ATOM 1361 N N . MET A 1 183 ? -9.400 1.997 -13.927 1.00 92.12 183 MET A N 1
ATOM 1362 C CA . MET A 1 183 ? -10.488 1.461 -13.104 1.00 92.12 183 MET A CA 1
ATOM 1363 C C . MET A 1 183 ? -11.544 2.557 -12.887 1.00 92.12 183 MET A C 1
ATOM 1365 O O . MET A 1 183 ? -11.322 3.457 -12.072 1.00 92.12 183 MET A O 1
ATOM 1369 N N . PRO A 1 184 ? -12.676 2.565 -13.620 1.00 91.50 184 PRO A N 1
ATOM 1370 C CA . PRO A 1 184 ? -13.733 3.536 -13.372 1.00 91.50 184 PRO A CA 1
ATOM 1371 C C . PRO A 1 184 ? -14.408 3.259 -12.026 1.00 91.50 184 PRO A C 1
ATOM 1373 O O . PRO A 1 184 ? -14.556 2.108 -11.616 1.00 91.50 184 PRO A O 1
ATOM 1376 N N . ALA A 1 185 ? -14.876 4.313 -11.358 1.00 87.69 185 ALA A N 1
ATOM 1377 C CA . ALA A 1 185 ? -15.586 4.172 -10.091 1.00 87.69 185 ALA A CA 1
ATOM 1378 C C . ALA A 1 185 ? -16.801 3.232 -10.229 1.00 87.69 185 ALA A C 1
ATOM 1380 O O . ALA A 1 185 ? -17.624 3.395 -11.132 1.00 87.69 185 ALA A O 1
ATOM 1381 N N . GLY A 1 186 ? -16.906 2.256 -9.324 1.00 85.12 186 GLY A N 1
ATOM 1382 C CA . GLY A 1 186 ? -17.996 1.275 -9.291 1.00 85.12 186 GLY A CA 1
ATOM 1383 C C . GLY A 1 186 ? -17.853 0.094 -10.258 1.00 85.12 186 GLY A C 1
ATOM 1384 O O . GLY A 1 186 ? -18.756 -0.737 -10.307 1.00 85.12 186 GLY A O 1
ATOM 1385 N N . GLN A 1 187 ? -16.758 0.001 -11.018 1.00 85.25 187 GLN A N 1
ATOM 1386 C CA . GLN A 1 187 ? -16.459 -1.176 -11.836 1.00 85.25 187 GLN A CA 1
ATOM 1387 C C . GLN A 1 187 ? -15.691 -2.233 -11.039 1.00 85.25 187 GLN A C 1
ATOM 1389 O O . GLN A 1 187 ? -14.979 -1.917 -10.088 1.00 85.25 187 GLN A O 1
ATOM 1394 N N . PHE A 1 188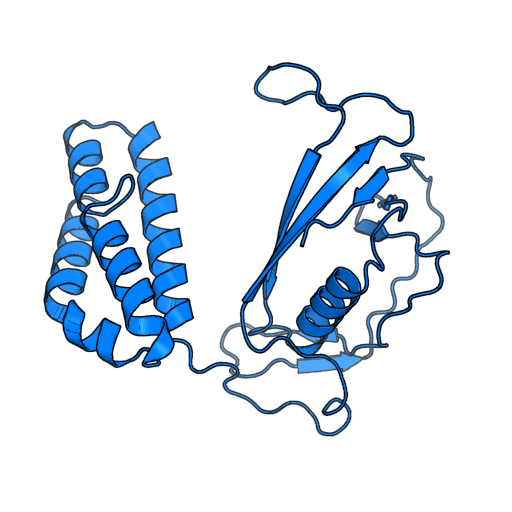 ? -15.846 -3.492 -11.451 1.00 84.19 188 PHE A N 1
ATOM 1395 C CA . PHE A 1 188 ? -15.186 -4.642 -10.823 1.00 84.19 188 PHE A CA 1
ATOM 1396 C C . PHE A 1 188 ? -13.866 -5.033 -11.496 1.00 84.19 188 PHE A C 1
ATOM 1398 O O . PHE A 1 188 ? -13.082 -5.766 -10.898 1.00 84.19 188 PHE A O 1
ATOM 1405 N N . GLU A 1 189 ? -13.626 -4.569 -12.724 1.00 88.75 189 GLU A N 1
ATOM 1406 C CA . GLU A 1 189 ? -12.416 -4.833 -13.502 1.00 88.75 189 GLU A CA 1
ATOM 1407 C C . GLU A 1 189 ? -11.970 -3.567 -14.257 1.00 88.75 189 GLU A C 1
ATOM 1409 O O . GLU A 1 189 ? -12.814 -2.740 -14.631 1.00 88.75 189 GLU A O 1
ATOM 1414 N N . PRO A 1 190 ? -10.658 -3.378 -14.485 1.00 92.00 190 PRO A N 1
ATOM 1415 C CA . PRO A 1 190 ? -10.152 -2.214 -15.189 1.00 92.00 190 PRO A CA 1
ATOM 1416 C C . PRO A 1 190 ? -10.370 -2.334 -16.698 1.00 92.00 190 PRO A C 1
ATOM 1418 O O . PRO A 1 190 ? -10.343 -3.409 -17.297 1.00 92.00 190 PRO A O 1
ATOM 1421 N N . LEU A 1 191 ? -10.515 -1.183 -17.344 1.00 92.12 191 LEU A N 1
ATOM 1422 C CA . LEU A 1 191 ? -10.476 -1.073 -18.792 1.00 92.12 191 LEU A CA 1
ATOM 1423 C C . LEU A 1 191 ? -9.023 -1.071 -19.263 1.00 92.12 191 LEU A C 1
ATOM 1425 O O . LEU A 1 191 ? -8.230 -0.234 -18.832 1.00 92.12 191 LEU A O 1
ATOM 1429 N N . TYR A 1 192 ? -8.714 -1.950 -20.213 1.00 90.62 192 TYR A N 1
ATOM 1430 C CA . TYR A 1 192 ? -7.414 -2.030 -20.873 1.00 90.62 192 TYR A CA 1
ATOM 1431 C C . TYR A 1 192 ? -7.470 -1.296 -22.208 1.00 90.62 192 TYR A C 1
ATOM 1433 O O . TYR A 1 192 ? -8.077 -1.770 -23.171 1.00 90.62 192 TYR A O 1
ATOM 1441 N N . ARG A 1 193 ? -6.869 -0.110 -22.259 1.00 87.56 193 ARG A N 1
ATOM 1442 C CA . ARG A 1 193 ? -6.855 0.740 -23.455 1.00 87.56 193 ARG A CA 1
ATOM 1443 C C . ARG A 1 193 ? -5.505 0.688 -24.161 1.00 87.56 193 ARG A C 1
ATOM 1445 O O . ARG A 1 193 ? -4.572 0.022 -23.717 1.00 87.56 193 ARG A O 1
ATOM 1452 N N . SER A 1 194 ? -5.406 1.409 -25.274 1.00 82.94 194 SER A N 1
ATOM 1453 C CA . SER A 1 194 ? -4.141 1.612 -25.977 1.00 82.94 194 SER A CA 1
ATOM 1454 C C . SER A 1 194 ? -3.046 2.094 -25.016 1.00 82.94 194 SER A C 1
ATOM 1456 O O . SER A 1 194 ? -3.359 2.845 -24.086 1.00 82.94 194 SER A O 1
ATOM 1458 N N . PRO A 1 195 ? -1.781 1.694 -25.234 1.00 80.81 195 PRO A N 1
ATOM 1459 C CA . PRO A 1 195 ? -0.661 2.173 -24.436 1.00 80.81 195 PRO A CA 1
ATOM 1460 C C . PRO A 1 195 ? -0.622 3.699 -24.354 1.00 80.81 195 PRO A C 1
ATOM 1462 O O . PRO A 1 195 ? -0.928 4.395 -25.327 1.00 80.81 195 PRO A O 1
ATOM 1465 N N . LEU A 1 196 ? -0.225 4.220 -23.193 1.00 69.25 196 LEU A N 1
ATOM 1466 C CA . LEU A 1 196 ? -0.029 5.652 -23.019 1.00 69.25 196 LEU A CA 1
ATOM 1467 C C . LEU A 1 196 ? 1.160 6.116 -23.875 1.00 69.25 196 LEU A C 1
ATOM 1469 O O . LEU A 1 196 ? 2.280 5.643 -23.705 1.00 69.25 196 LEU A O 1
ATOM 1473 N N . SER A 1 197 ? 0.918 7.074 -24.770 1.00 66.19 197 SER A N 1
ATOM 1474 C CA . SER A 1 197 ? 1.961 7.745 -25.550 1.00 66.19 197 SER A CA 1
ATOM 1475 C C . SER A 1 197 ? 2.190 9.143 -24.986 1.00 66.19 197 SER A C 1
ATOM 1477 O O . SER A 1 197 ? 1.431 10.065 -25.287 1.00 66.19 197 SER A O 1
ATOM 1479 N N . ILE A 1 198 ? 3.242 9.317 -24.186 1.00 59.88 198 ILE A N 1
ATOM 1480 C CA . ILE A 1 198 ? 3.644 10.636 -23.684 1.00 59.88 198 ILE A CA 1
ATOM 1481 C C . ILE A 1 198 ? 4.500 11.310 -24.761 1.00 59.88 198 ILE A C 1
ATOM 1483 O O . ILE A 1 198 ? 5.671 10.979 -24.939 1.00 59.88 198 ILE A O 1
ATOM 1487 N N . GLN A 1 199 ? 3.918 12.254 -25.504 1.00 51.53 199 GLN A N 1
ATOM 1488 C CA . GLN A 1 199 ? 4.693 13.155 -26.357 1.00 51.53 199 GLN A CA 1
ATOM 1489 C C . GLN A 1 199 ? 5.310 14.244 -25.478 1.00 51.53 199 GLN A C 1
ATOM 1491 O O . GLN A 1 199 ? 4.624 15.169 -25.050 1.00 51.53 199 GLN A O 1
ATOM 1496 N N . VAL A 1 200 ? 6.609 14.141 -25.198 1.00 47.97 200 VAL A N 1
ATOM 1497 C CA . VAL A 1 200 ? 7.345 15.223 -24.536 1.00 47.97 200 VAL A CA 1
ATOM 1498 C C . VAL A 1 200 ? 7.627 16.308 -25.578 1.00 47.97 200 VAL A C 1
ATOM 1500 O O . VAL A 1 200 ? 8.588 16.233 -26.345 1.00 47.97 200 VAL A O 1
ATOM 1503 N N . THR A 1 201 ? 6.766 17.323 -25.652 1.00 41.03 201 THR A N 1
ATOM 1504 C CA . THR A 1 201 ? 7.088 18.566 -26.366 1.00 41.03 201 THR A CA 1
ATOM 1505 C C . THR A 1 201 ? 8.274 19.230 -25.675 1.00 41.03 201 THR A C 1
ATOM 1507 O O . THR A 1 201 ? 8.249 19.429 -24.463 1.00 41.03 201 THR A O 1
ATOM 1510 N N . HIS A 1 202 ? 9.319 19.561 -26.437 1.00 44.72 202 HIS A N 1
ATOM 1511 C CA . HIS A 1 202 ? 10.519 20.233 -25.937 1.00 44.72 202 HIS A CA 1
ATOM 1512 C C . HIS A 1 202 ? 10.160 21.638 -25.421 1.00 44.72 202 HIS A C 1
ATOM 1514 O O . HIS A 1 202 ? 10.229 22.619 -26.157 1.00 44.72 202 HIS A O 1
ATOM 1520 N N . SER A 1 203 ? 9.750 21.760 -24.162 1.00 39.19 203 SER A N 1
ATOM 1521 C CA . SER A 1 203 ? 9.650 23.042 -23.465 1.00 39.19 203 SER A CA 1
ATOM 1522 C C . SER A 1 203 ? 10.597 23.032 -22.277 1.00 39.19 203 SER A C 1
ATOM 1524 O O . SER A 1 203 ? 10.539 22.130 -21.451 1.00 39.19 203 SER A O 1
ATOM 1526 N N . HIS A 1 204 ? 11.489 24.028 -22.277 1.00 40.25 204 HIS A N 1
ATOM 1527 C CA . HIS A 1 204 ? 12.445 24.429 -21.243 1.00 40.25 204 HIS A CA 1
ATOM 1528 C C . HIS A 1 204 ? 12.638 23.437 -20.086 1.00 40.25 204 HIS A C 1
ATOM 1530 O O . HIS A 1 204 ? 11.920 23.464 -19.089 1.00 40.25 204 HIS A O 1
ATOM 1536 N N . TYR A 1 205 ? 13.662 22.596 -20.226 1.00 41.34 205 TYR A N 1
ATOM 1537 C CA . TYR A 1 205 ? 14.166 21.745 -19.157 1.00 41.34 205 TYR A CA 1
ATOM 1538 C C . TYR A 1 205 ? 14.663 22.610 -17.992 1.00 41.34 205 TYR A C 1
ATOM 1540 O O . TYR A 1 205 ? 15.539 23.457 -18.175 1.00 41.34 205 TYR A O 1
ATOM 1548 N N . PHE A 1 206 ? 14.145 22.371 -16.789 1.00 38.38 206 PHE A N 1
ATOM 1549 C CA . PHE A 1 206 ? 14.930 22.613 -15.585 1.00 38.38 206 PHE A CA 1
ATOM 1550 C C . PHE A 1 206 ? 15.839 21.394 -15.412 1.00 38.38 206 PHE A C 1
ATOM 1552 O O . PHE A 1 206 ? 15.365 20.295 -15.129 1.00 38.38 206 PHE A O 1
ATOM 1559 N N . ASN A 1 207 ? 17.139 21.578 -15.643 1.00 32.66 207 ASN A N 1
ATOM 1560 C CA . ASN A 1 207 ? 18.137 20.548 -15.373 1.00 32.66 207 ASN A CA 1
ATOM 1561 C C . ASN A 1 207 ? 18.315 20.428 -13.857 1.00 32.66 207 ASN A C 1
ATOM 1563 O O . ASN A 1 207 ? 19.103 21.153 -13.257 1.00 32.66 207 ASN A O 1
ATOM 1567 N N . SER A 1 208 ? 17.568 19.522 -13.242 1.00 41.31 208 SER A N 1
ATOM 1568 C CA . SER A 1 208 ? 17.933 18.939 -11.957 1.00 41.31 208 SER A CA 1
ATOM 1569 C C . SER A 1 208 ? 18.203 17.468 -12.211 1.00 41.31 208 SER A C 1
ATOM 1571 O O . SER A 1 208 ? 17.274 16.730 -12.518 1.00 41.31 208 SER A O 1
ATOM 1573 N N . GLU A 1 209 ? 19.460 17.053 -12.129 1.00 36.78 209 GLU A N 1
ATOM 1574 C CA . GLU A 1 209 ? 19.785 15.633 -12.047 1.00 36.78 209 GLU A CA 1
ATOM 1575 C C . GLU A 1 209 ? 19.270 15.127 -10.695 1.00 36.78 209 GLU A C 1
ATOM 1577 O O . GLU A 1 209 ? 19.369 15.837 -9.696 1.00 36.78 209 GLU A O 1
ATOM 1582 N N . ILE A 1 210 ? 18.635 13.959 -10.651 1.00 39.38 210 ILE A N 1
ATOM 1583 C CA . ILE A 1 210 ? 18.220 13.327 -9.395 1.00 39.38 210 ILE A CA 1
ATOM 1584 C C . ILE A 1 210 ? 18.554 11.853 -9.501 1.00 39.38 210 ILE A C 1
ATOM 1586 O O . ILE A 1 210 ? 18.026 11.207 -10.398 1.00 39.38 210 ILE A O 1
ATOM 1590 N N . ILE A 1 211 ? 19.412 11.348 -8.618 1.00 41.69 211 ILE A N 1
ATOM 1591 C CA . ILE A 1 211 ? 19.874 9.955 -8.625 1.00 41.69 211 ILE A CA 1
ATOM 1592 C C . ILE A 1 211 ? 18.968 9.150 -7.698 1.00 41.69 211 ILE A C 1
ATOM 1594 O O . ILE A 1 211 ? 18.796 9.528 -6.539 1.00 41.69 211 ILE A O 1
ATOM 1598 N N . MET A 1 212 ? 18.375 8.071 -8.212 1.00 41.62 212 MET A N 1
ATOM 1599 C CA . MET A 1 212 ? 17.490 7.193 -7.446 1.00 41.62 212 MET A CA 1
ATOM 1600 C C . MET A 1 212 ? 18.221 5.919 -6.987 1.00 41.62 212 MET A C 1
ATOM 1602 O O . MET A 1 212 ? 18.999 5.350 -7.747 1.00 41.62 212 MET A O 1
ATOM 1606 N N . SER A 1 213 ? 17.971 5.444 -5.768 1.00 36.03 213 SER A N 1
ATOM 1607 C CA . SER A 1 213 ? 18.362 4.101 -5.317 1.00 36.03 213 SER A CA 1
ATOM 1608 C C . SER A 1 213 ? 17.187 3.397 -4.636 1.00 36.03 213 SER A C 1
ATOM 1610 O O . SER A 1 213 ? 16.437 4.008 -3.866 1.00 36.03 213 SER A O 1
ATOM 1612 N N . SER A 1 214 ? 16.987 2.122 -4.970 1.00 34.03 214 SER A N 1
ATOM 1613 C CA . SER A 1 214 ? 16.000 1.241 -4.347 1.00 34.03 214 SER A CA 1
ATOM 1614 C C . SER A 1 214 ? 16.630 0.460 -3.190 1.00 34.03 214 SER A C 1
ATOM 1616 O O . SER A 1 214 ? 17.783 0.032 -3.260 1.00 34.03 214 SER A O 1
ATOM 1618 N N . ILE A 1 215 ? 15.883 0.305 -2.095 1.00 31.95 215 ILE A N 1
ATOM 1619 C CA . ILE A 1 215 ? 16.267 -0.537 -0.956 1.00 31.95 215 ILE A CA 1
ATOM 1620 C C . ILE A 1 215 ? 15.296 -1.719 -0.924 1.00 31.95 215 ILE A C 1
ATOM 1622 O O . ILE A 1 215 ? 14.082 -1.524 -0.996 1.00 31.95 215 ILE A O 1
ATOM 1626 N N . SER A 1 216 ? 15.858 -2.931 -0.881 1.00 34.28 216 SER A N 1
ATOM 1627 C CA . SER A 1 216 ? 15.155 -4.221 -0.828 1.00 34.28 216 SER A CA 1
ATOM 1628 C C . SER A 1 216 ? 14.612 -4.547 0.556 1.00 34.28 216 SER A C 1
ATOM 1630 O O . SER A 1 216 ? 15.418 -4.417 1.509 1.00 34.28 216 SER A O 1
#

Sequence (216 aa):
MEGDVKKAMQIATENKEAMLASMPAELKEKGSELYITLLEGKGGLQTLLKYIKDKDNDRLSVALASSLDTIAELELLQAPGLSFLLPKQYLEYPRLTGRAVVEFTVEKGDGSTFFPTAGGEPKSAATIQVVVDGYSAPLTAGNIAKLVLDGAYDGATLKSVSQAIIVDSETGKKGYTLPLEVMPAGQFEPLYRSPLSIQVTHSHYFNSEIIMSSIS